Protein AF-A0A0G4I5G7-F1 (afdb_monomer_lite)

Structure (mmCIF, N/CA/C/O backbone):
data_AF-A0A0G4I5G7-F1
#
_entry.id   AF-A0A0G4I5G7-F1
#
loop_
_atom_site.group_PDB
_atom_site.id
_atom_site.type_symbol
_atom_site.label_atom_id
_atom_site.label_alt_id
_atom_site.label_comp_id
_atom_site.label_asym_id
_atom_site.label_entity_id
_atom_site.label_seq_id
_atom_site.pdbx_PDB_ins_code
_atom_site.Cartn_x
_atom_site.Cartn_y
_atom_site.Cartn_z
_atom_site.occupancy
_atom_site.B_iso_or_equiv
_atom_site.auth_seq_id
_atom_site.auth_comp_id
_atom_site.auth_asym_id
_atom_site.auth_atom_id
_atom_site.pdbx_PDB_model_num
ATOM 1 N N . MET A 1 1 ? -43.346 26.265 12.481 1.00 44.97 1 MET A N 1
ATOM 2 C CA . MET A 1 1 ? -42.316 25.663 13.355 1.00 44.97 1 MET A CA 1
ATOM 3 C C . MET A 1 1 ? -42.007 24.271 12.824 1.00 44.97 1 MET A C 1
ATOM 5 O O . MET A 1 1 ? -42.745 23.341 13.109 1.00 44.97 1 MET A O 1
ATOM 9 N N . GLY A 1 2 ? -41.003 24.149 11.953 1.00 40.47 2 GLY A N 1
ATOM 10 C CA . GLY A 1 2 ? -40.570 22.853 11.425 1.00 40.47 2 GLY A CA 1
ATOM 11 C C . GLY A 1 2 ? -39.600 22.216 12.409 1.00 40.47 2 GLY A C 1
ATOM 12 O O . GLY A 1 2 ? -38.461 22.665 12.514 1.00 40.47 2 GLY A O 1
ATOM 13 N N . GLY A 1 3 ? -40.067 21.227 13.171 1.00 44.22 3 GLY A N 1
ATOM 14 C CA . GLY A 1 3 ? -39.209 20.454 14.061 1.00 44.22 3 GLY A CA 1
ATOM 15 C C . GLY A 1 3 ? -38.110 19.775 13.251 1.00 44.22 3 GLY A C 1
ATOM 16 O O . GLY A 1 3 ? -38.399 18.970 12.366 1.00 44.22 3 GLY A O 1
ATOM 17 N N . ARG A 1 4 ? -36.844 20.110 13.530 1.00 43.94 4 ARG A N 1
ATOM 18 C CA . ARG A 1 4 ? -35.708 19.319 13.053 1.00 43.94 4 ARG A CA 1
ATOM 19 C C . ARG A 1 4 ? -35.825 17.946 13.698 1.00 43.94 4 ARG A C 1
ATOM 21 O O . ARG A 1 4 ? -35.559 17.798 14.886 1.00 43.94 4 ARG A O 1
ATOM 28 N N . VAL A 1 5 ? -36.232 16.959 12.912 1.00 46.56 5 VAL A N 1
ATOM 29 C CA . VAL A 1 5 ? -36.059 15.553 13.264 1.00 46.56 5 VAL A CA 1
ATOM 30 C C . VAL A 1 5 ? -34.553 15.333 13.357 1.00 46.56 5 VAL A C 1
ATOM 32 O O . VAL A 1 5 ? -33.856 15.323 12.342 1.00 46.56 5 VAL A O 1
ATOM 35 N N . SER A 1 6 ? -34.027 15.255 14.579 1.00 44.41 6 SER A N 1
ATOM 36 C CA . SER A 1 6 ? -32.655 14.826 14.819 1.00 44.41 6 SER A CA 1
ATOM 37 C C . SER A 1 6 ? -32.535 13.413 14.264 1.00 44.41 6 SER A C 1
ATOM 39 O O . SER A 1 6 ? -33.139 12.488 14.813 1.00 44.41 6 SER A O 1
ATOM 41 N N . ARG A 1 7 ? -31.803 13.243 13.154 1.00 47.19 7 ARG A N 1
ATOM 42 C CA . ARG A 1 7 ? -31.383 11.906 12.730 1.00 47.19 7 ARG A CA 1
ATOM 43 C C . ARG A 1 7 ? -30.711 11.238 13.938 1.00 47.19 7 ARG A C 1
ATOM 45 O O . ARG A 1 7 ? -29.957 11.928 14.633 1.00 47.19 7 ARG A O 1
ATOM 52 N N . PRO A 1 8 ? -30.985 9.950 14.213 1.00 50.31 8 PRO A N 1
ATOM 53 C CA . PRO A 1 8 ? -30.164 9.202 15.155 1.00 50.31 8 PRO A CA 1
ATOM 54 C C . PRO A 1 8 ? -28.711 9.434 14.751 1.00 50.31 8 PRO A C 1
ATOM 56 O O . PRO A 1 8 ? -28.419 9.384 13.556 1.00 50.31 8 PRO A O 1
ATOM 59 N N . SER A 1 9 ? -27.838 9.771 15.704 1.00 59.12 9 SER A N 1
ATOM 60 C CA . SER A 1 9 ? -26.414 9.942 15.418 1.00 59.12 9 SER A CA 1
ATOM 61 C C . SER A 1 9 ? -25.942 8.676 14.710 1.00 59.12 9 SER A C 1
ATOM 63 O O . SER A 1 9 ? -25.899 7.618 15.343 1.00 59.12 9 SER A O 1
ATOM 65 N N . GLU A 1 10 ? -25.687 8.756 13.403 1.00 66.88 10 GLU A N 1
ATOM 66 C CA . GLU A 1 10 ? -25.142 7.633 12.650 1.00 66.88 10 GLU A CA 1
ATOM 67 C C . GLU A 1 10 ? -23.879 7.198 13.397 1.00 66.88 10 GLU A C 1
ATOM 69 O O . GLU A 1 10 ? -23.023 8.021 13.733 1.00 66.88 10 GLU A O 1
ATOM 74 N N . ALA A 1 11 ? -23.846 5.932 13.817 1.00 79.44 11 ALA A N 1
ATOM 75 C CA . ALA A 1 11 ? -22.751 5.431 14.625 1.00 79.44 11 ALA A CA 1
ATOM 76 C C . ALA A 1 11 ? -21.462 5.552 13.806 1.00 79.44 11 ALA A C 1
ATOM 78 O O . ALA A 1 11 ? -21.385 4.996 12.713 1.00 79.44 11 ALA A O 1
ATOM 79 N N . MET A 1 12 ? -20.471 6.285 14.327 1.00 86.19 12 MET A N 1
ATOM 80 C CA . MET A 1 12 ? -19.182 6.429 13.649 1.00 86.19 12 MET A CA 1
ATOM 81 C C . MET A 1 12 ? -18.569 5.057 13.370 1.00 86.19 12 MET A C 1
ATOM 83 O O . MET A 1 12 ? -18.573 4.177 14.235 1.00 86.19 12 MET A O 1
ATOM 87 N N . CYS A 1 13 ? -17.977 4.922 12.192 1.00 92.38 13 CYS A N 1
ATOM 88 C CA . CYS A 1 13 ? -17.368 3.710 11.681 1.00 92.38 13 CYS A CA 1
ATOM 89 C C . CYS A 1 13 ? -15.855 3.923 11.482 1.00 92.38 13 CYS A C 1
ATOM 91 O O . CYS A 1 13 ? -15.401 4.100 10.349 1.00 92.38 13 CYS A O 1
ATOM 93 N N . PRO A 1 14 ? -15.054 3.942 12.565 1.00 95.69 14 PRO A N 1
ATOM 94 C CA . PRO A 1 14 ? -13.622 4.189 12.461 1.00 95.69 14 PRO A CA 1
ATOM 95 C C . PRO A 1 14 ? -12.897 3.088 11.678 1.00 95.69 14 PRO A C 1
ATOM 97 O O . PRO A 1 14 ? -13.241 1.907 11.781 1.00 95.69 14 PRO A O 1
ATOM 100 N N . VAL A 1 15 ? -11.854 3.479 10.947 1.00 97.38 15 VAL A N 1
ATOM 101 C CA . VAL A 1 15 ? -11.003 2.579 10.153 1.00 97.38 15 VAL A CA 1
ATOM 102 C C . VAL A 1 15 ? -9.544 2.714 10.569 1.00 97.38 15 VAL A C 1
ATOM 104 O O . VAL A 1 15 ? -9.067 3.822 10.821 1.00 97.38 15 VAL A O 1
ATOM 107 N N . ALA A 1 16 ? -8.825 1.590 10.610 1.00 98.31 16 ALA A N 1
ATOM 108 C CA . ALA A 1 16 ? -7.375 1.593 10.771 1.00 98.31 16 ALA A CA 1
ATOM 109 C C . ALA A 1 16 ? -6.643 1.342 9.445 1.00 98.31 16 ALA A C 1
ATOM 111 O O . ALA A 1 16 ? -7.033 0.468 8.670 1.00 98.31 16 ALA A O 1
ATOM 112 N N . LEU A 1 17 ? -5.556 2.079 9.220 1.00 98.25 17 LEU A N 1
ATOM 113 C CA . LEU A 1 17 ? -4.535 1.770 8.221 1.00 98.25 17 LEU A CA 1
ATOM 114 C C . LEU A 1 17 ? -3.342 1.173 8.969 1.00 98.25 17 LEU A C 1
ATOM 116 O O . LEU A 1 17 ? -2.704 1.863 9.764 1.00 98.25 17 LEU A O 1
ATOM 120 N N . LEU A 1 18 ? -3.084 -0.113 8.769 1.00 98.25 18 LEU A N 1
ATOM 121 C CA . LEU A 1 18 ? -2.065 -0.849 9.505 1.00 98.25 18 LEU A CA 1
ATOM 122 C C . LEU A 1 18 ? -0.883 -1.104 8.591 1.00 98.25 18 LEU A C 1
ATOM 124 O O . LEU A 1 18 ? -0.990 -1.907 7.662 1.00 98.25 18 LEU A O 1
ATOM 128 N N . ASP A 1 19 ? 0.246 -0.457 8.862 1.00 97.75 19 ASP A N 1
ATOM 129 C CA . ASP A 1 19 ? 1.497 -1.008 8.372 1.00 97.75 19 ASP A CA 1
ATOM 130 C C . ASP A 1 19 ? 1.682 -2.442 8.881 1.00 97.75 19 ASP A C 1
ATOM 132 O O . ASP A 1 19 ? 1.147 -2.826 9.929 1.00 97.75 19 ASP A O 1
ATOM 136 N N . VAL A 1 20 ? 2.382 -3.254 8.093 1.00 96.25 20 VAL A N 1
ATOM 137 C CA . VAL A 1 20 ? 2.553 -4.660 8.433 1.00 96.25 20 VAL A CA 1
ATOM 138 C C . VAL A 1 20 ? 3.895 -4.920 9.087 1.00 96.25 20 VAL A C 1
ATOM 140 O O . VAL A 1 20 ? 3.931 -5.388 10.225 1.00 96.25 20 VAL A O 1
ATOM 143 N N . ASP A 1 21 ? 4.978 -4.626 8.387 1.00 92.56 21 ASP A N 1
ATOM 144 C CA . ASP A 1 21 ? 6.315 -5.050 8.776 1.00 92.56 21 ASP A CA 1
ATOM 145 C C . ASP A 1 21 ? 6.802 -4.216 9.963 1.00 92.56 21 ASP A C 1
ATOM 147 O O . ASP A 1 21 ? 6.868 -3.003 9.879 1.00 92.56 21 ASP A O 1
ATOM 151 N N . LYS A 1 22 ? 7.127 -4.859 11.093 1.00 93.06 22 LYS A N 1
ATOM 152 C CA . LYS A 1 22 ? 7.496 -4.209 12.374 1.00 93.06 22 LYS A CA 1
ATOM 153 C C . LYS A 1 22 ? 6.400 -3.363 13.035 1.00 93.06 22 LYS A C 1
ATOM 155 O O . LYS A 1 22 ? 6.639 -2.815 14.107 1.00 93.06 22 LYS A O 1
ATOM 160 N N . THR A 1 23 ? 5.194 -3.341 12.478 1.00 94.88 23 THR A N 1
ATOM 161 C CA . THR A 1 23 ? 4.023 -2.690 13.081 1.00 94.88 23 THR A CA 1
ATOM 162 C C . THR A 1 23 ? 3.007 -3.727 13.551 1.00 94.88 23 THR A C 1
ATOM 164 O O . THR A 1 23 ? 2.737 -3.866 14.750 1.00 94.88 23 THR A O 1
ATOM 167 N N . LEU A 1 24 ? 2.438 -4.473 12.601 1.00 95.38 24 LEU A N 1
ATOM 168 C CA . LEU A 1 24 ? 1.488 -5.549 12.866 1.00 95.38 24 LEU A CA 1
ATOM 169 C C . LEU A 1 24 ? 2.200 -6.890 13.080 1.00 95.38 24 LEU A C 1
ATOM 171 O O . LEU A 1 24 ? 1.724 -7.699 13.870 1.00 95.38 24 LEU A O 1
ATOM 175 N N . LEU A 1 25 ? 3.330 -7.119 12.406 1.00 93.62 25 LEU A N 1
ATOM 176 C CA . LEU A 1 25 ? 4.155 -8.321 12.512 1.00 93.62 25 LEU A CA 1
ATOM 177 C C . LEU A 1 25 ? 5.582 -7.963 12.948 1.00 93.62 25 LEU A C 1
ATOM 179 O O . LEU A 1 25 ? 6.356 -7.362 12.206 1.00 93.62 25 LEU A O 1
ATOM 183 N N . PHE A 1 26 ? 5.957 -8.382 14.153 1.00 89.69 26 PHE A N 1
ATOM 184 C CA . PHE A 1 26 ? 7.321 -8.312 14.669 1.00 89.69 26 PHE A CA 1
ATOM 185 C C . PHE A 1 26 ? 8.102 -9.573 14.269 1.00 89.69 26 PHE A C 1
ATOM 187 O O . PHE A 1 26 ? 8.245 -10.510 15.052 1.00 89.69 26 PHE A O 1
ATOM 194 N N . GLY A 1 27 ? 8.599 -9.615 13.032 1.00 83.38 27 GLY A N 1
ATOM 195 C CA . GLY A 1 27 ? 9.370 -10.744 12.500 1.00 83.38 27 GLY A CA 1
ATOM 196 C C . GLY A 1 27 ? 8.863 -11.203 11.137 1.00 83.38 27 GLY A C 1
ATOM 197 O O . GLY A 1 27 ? 8.156 -10.464 10.466 1.00 83.38 27 GLY A O 1
ATOM 198 N N . MET A 1 28 ? 9.247 -12.417 10.732 1.00 77.06 28 MET A N 1
ATOM 199 C CA . MET A 1 28 ? 8.893 -12.987 9.419 1.00 77.06 28 MET A CA 1
ATOM 200 C C . MET A 1 28 ? 7.696 -13.946 9.459 1.00 77.06 28 MET A C 1
ATOM 202 O O . MET A 1 28 ? 7.371 -14.560 8.449 1.00 77.06 28 MET A O 1
ATOM 206 N N . ASP A 1 29 ? 7.096 -14.175 10.629 1.00 85.88 29 ASP A N 1
ATOM 207 C CA . ASP A 1 29 ? 5.979 -15.107 10.754 1.00 85.88 29 ASP A CA 1
ATOM 208 C C . ASP A 1 29 ? 4.905 -14.610 11.723 1.00 85.88 29 ASP A C 1
ATOM 210 O O . ASP A 1 29 ? 5.094 -13.668 12.498 1.00 85.88 29 ASP A O 1
ATOM 214 N N . LEU A 1 30 ? 3.756 -15.284 11.678 1.00 89.81 30 LEU A N 1
ATOM 215 C CA . LEU A 1 30 ? 2.564 -14.927 12.441 1.00 89.81 30 LEU A CA 1
ATOM 216 C C . LEU A 1 30 ? 2.723 -15.067 13.962 1.00 89.81 30 LEU A C 1
ATOM 218 O O . LEU A 1 30 ? 1.887 -14.557 14.701 1.00 89.81 30 LEU A O 1
ATOM 222 N N . ARG A 1 31 ? 3.786 -15.710 14.468 1.00 89.25 31 ARG A N 1
ATOM 223 C CA . ARG A 1 31 ? 4.075 -15.732 15.914 1.00 89.25 31 ARG A CA 1
ATOM 224 C C . ARG A 1 31 ? 4.512 -14.357 16.412 1.00 89.25 31 ARG A C 1
ATOM 226 O O . ARG A 1 31 ? 4.386 -14.081 17.600 1.00 89.25 31 ARG A O 1
ATOM 233 N N . GLY A 1 32 ? 4.997 -13.503 15.510 1.00 90.50 32 GLY A N 1
ATOM 234 C CA . GLY A 1 32 ? 5.320 -12.105 15.772 1.00 90.50 32 GLY A CA 1
ATOM 235 C C . GLY A 1 32 ? 4.118 -11.156 15.73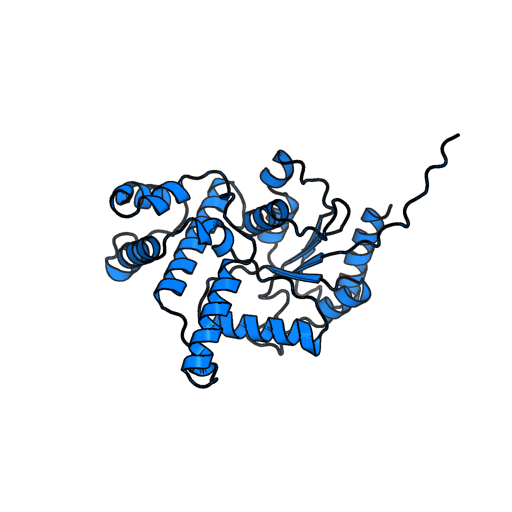2 1.00 90.50 32 GLY A C 1
ATOM 236 O O . GLY A 1 32 ? 4.320 -9.946 15.771 1.00 90.50 32 GLY A O 1
ATOM 237 N N . LEU A 1 33 ? 2.880 -11.650 15.618 1.00 95.12 33 LEU A N 1
ATOM 238 C CA . LEU A 1 33 ? 1.697 -10.794 15.517 1.00 95.12 33 LEU A CA 1
ATOM 239 C C . LEU A 1 33 ? 1.527 -9.891 16.747 1.00 95.12 33 LEU A C 1
ATOM 241 O O . LEU A 1 33 ? 1.548 -10.341 17.892 1.00 95.12 33 LEU A O 1
ATOM 245 N N . ASN A 1 34 ? 1.307 -8.601 16.501 1.00 95.19 34 ASN A N 1
ATOM 246 C CA . ASN A 1 34 ? 1.090 -7.583 17.521 1.00 95.19 34 ASN A CA 1
ATOM 247 C C . ASN A 1 34 ? -0.334 -7.673 18.097 1.00 95.19 34 ASN A C 1
ATOM 249 O O . ASN A 1 34 ? -1.211 -6.857 17.803 1.00 95.19 34 ASN A O 1
ATOM 253 N N . VAL A 1 35 ? -0.575 -8.696 18.918 1.00 95.56 35 VAL A N 1
ATOM 254 C CA . VAL A 1 35 ? -1.881 -8.963 19.544 1.00 95.56 35 VAL A CA 1
ATOM 255 C C . VAL A 1 35 ? -2.357 -7.781 20.393 1.00 95.56 35 VAL A C 1
ATOM 257 O O . VAL A 1 35 ? -3.544 -7.468 20.401 1.00 95.56 35 VAL A O 1
ATOM 260 N N . GLU A 1 36 ? -1.436 -7.067 21.036 1.00 95.50 36 GLU A N 1
ATOM 261 C CA . GLU A 1 36 ? -1.721 -5.908 21.889 1.00 95.50 36 GLU A CA 1
ATOM 262 C C . GLU A 1 36 ? -2.355 -4.748 21.100 1.00 95.50 36 GLU A C 1
ATOM 264 O O . GLU A 1 36 ? -3.333 -4.137 21.545 1.00 95.50 36 GLU A O 1
ATOM 269 N N . LEU A 1 37 ? -1.853 -4.471 19.890 1.00 96.50 37 LEU A N 1
ATOM 270 C CA . LEU A 1 37 ? -2.475 -3.518 18.967 1.00 96.50 37 LEU A CA 1
ATOM 271 C C . LEU A 1 37 ? -3.873 -3.989 18.546 1.00 96.50 37 LEU A C 1
ATOM 273 O O . LEU A 1 37 ? -4.834 -3.219 18.610 1.00 96.50 37 LEU A O 1
ATOM 277 N N . LEU A 1 38 ? -4.007 -5.260 18.160 1.00 97.56 38 LEU A N 1
ATOM 278 C CA . LEU A 1 38 ? -5.286 -5.830 17.732 1.00 97.56 38 LEU A CA 1
ATOM 279 C C . LEU A 1 38 ? -6.349 -5.767 18.843 1.00 97.56 38 LEU A C 1
ATOM 281 O O . LEU A 1 38 ? -7.499 -5.399 18.593 1.00 97.56 38 LEU A O 1
ATOM 285 N N . GLU A 1 39 ? -5.982 -6.063 20.087 1.00 97.31 39 GLU A N 1
ATOM 286 C CA . GLU A 1 39 ? -6.878 -5.925 21.235 1.00 97.31 39 GLU A CA 1
ATOM 287 C C . GLU A 1 39 ? -7.293 -4.472 21.477 1.00 97.31 39 GLU A C 1
ATOM 289 O O . GLU A 1 39 ? -8.470 -4.199 21.733 1.00 97.31 39 GLU A O 1
ATOM 294 N N . ALA A 1 40 ? -6.364 -3.520 21.364 1.00 97.25 40 ALA A N 1
ATOM 295 C CA . ALA A 1 40 ? -6.677 -2.103 21.512 1.00 97.25 40 ALA A CA 1
ATOM 296 C C . ALA A 1 40 ? -7.673 -1.612 20.443 1.00 97.25 40 ALA A C 1
ATOM 298 O O . ALA A 1 40 ? -8.620 -0.887 20.772 1.00 97.25 40 ALA A O 1
ATOM 299 N N . LEU A 1 41 ? -7.518 -2.048 19.188 1.00 98.00 41 LEU A N 1
ATOM 300 C CA . LEU A 1 41 ? -8.454 -1.748 18.097 1.00 98.00 41 LEU A CA 1
ATOM 301 C C . LEU A 1 41 ? -9.856 -2.309 18.391 1.00 98.00 41 LEU A C 1
ATOM 303 O O . LEU A 1 41 ? -10.841 -1.566 18.367 1.00 98.00 41 LEU A O 1
ATOM 307 N N . LYS A 1 42 ? -9.958 -3.580 18.802 1.00 97.81 42 LYS A N 1
ATOM 308 C CA . LYS A 1 42 ? -11.240 -4.198 19.190 1.00 97.81 42 LYS A CA 1
ATOM 309 C C . LYS A 1 42 ? -11.915 -3.472 20.349 1.00 97.81 42 LYS A C 1
ATOM 311 O O . LYS A 1 42 ? -13.096 -3.137 20.271 1.00 97.81 42 LYS A O 1
ATOM 316 N N . ARG A 1 43 ? -11.162 -3.167 21.414 1.00 97.25 43 ARG A N 1
ATOM 317 C CA . ARG A 1 43 ? -11.657 -2.453 22.610 1.00 97.25 43 ARG A CA 1
ATOM 318 C C . ARG A 1 43 ? -12.113 -1.022 22.308 1.00 97.25 43 ARG A C 1
ATOM 320 O O . ARG A 1 43 ? -12.774 -0.406 23.146 1.00 97.25 43 ARG A O 1
ATOM 327 N N . THR A 1 44 ? -11.759 -0.481 21.143 1.00 96.81 44 THR A N 1
ATOM 328 C CA . THR A 1 44 ? -12.190 0.841 20.663 1.00 96.81 44 THR A CA 1
ATOM 329 C C . THR A 1 44 ? -13.226 0.781 19.544 1.00 96.81 44 THR A C 1
ATOM 331 O O . THR A 1 44 ? -13.689 1.831 19.102 1.00 96.81 44 THR A O 1
ATOM 334 N N . GLY A 1 45 ? -13.650 -0.420 19.138 1.00 96.50 45 GLY A N 1
ATOM 335 C CA . GLY A 1 45 ? -14.634 -0.627 18.077 1.00 96.50 45 GLY A CA 1
ATOM 336 C C . GLY A 1 45 ? -14.082 -0.425 16.664 1.00 96.50 45 GLY A C 1
ATOM 337 O O . GLY A 1 45 ? -14.864 -0.341 15.721 1.00 96.50 45 GLY A O 1
ATOM 338 N N . ILE A 1 46 ? -12.758 -0.347 16.497 1.00 97.94 46 ILE A N 1
ATOM 339 C CA . ILE A 1 46 ? -12.119 -0.272 15.181 1.00 97.94 46 ILE A CA 1
ATOM 340 C C . ILE A 1 46 ? -11.964 -1.698 14.655 1.00 97.94 46 ILE A C 1
ATOM 342 O O . ILE A 1 46 ? -10.980 -2.370 14.943 1.00 97.94 46 ILE A O 1
ATOM 346 N N . LEU A 1 47 ? -12.971 -2.179 13.925 1.00 98.12 47 LEU A N 1
ATOM 347 C CA . LEU A 1 47 ? -12.988 -3.537 13.360 1.00 98.12 47 LEU A CA 1
ATOM 348 C C . LEU A 1 47 ? -12.677 -3.570 11.863 1.00 98.12 47 LEU A C 1
ATOM 350 O O . LEU A 1 47 ? -12.401 -4.636 11.325 1.00 98.12 47 LEU A O 1
ATOM 354 N N . LYS A 1 48 ? -12.720 -2.417 11.193 1.00 98.50 48 LYS A N 1
ATOM 355 C CA . LYS A 1 48 ? -12.433 -2.285 9.767 1.00 98.50 48 LYS A CA 1
ATOM 356 C C . LYS A 1 48 ? -10.995 -1.844 9.565 1.00 98.50 48 LYS A C 1
ATOM 358 O O . LYS A 1 48 ? -10.600 -0.786 10.061 1.00 98.50 48 LYS A O 1
ATOM 363 N N . VAL A 1 49 ? -10.222 -2.644 8.840 1.00 98.50 49 VAL A N 1
ATOM 364 C CA . VAL A 1 49 ? -8.785 -2.408 8.672 1.00 98.50 49 VAL A CA 1
ATOM 365 C C . VAL A 1 49 ? -8.367 -2.533 7.213 1.00 98.50 49 VAL A C 1
ATOM 367 O O . VAL A 1 49 ? -8.865 -3.384 6.479 1.00 98.50 49 VAL A O 1
ATOM 370 N N . TYR A 1 50 ? -7.426 -1.695 6.803 1.00 98.62 50 TYR A N 1
ATOM 371 C CA . TYR A 1 50 ? -6.637 -1.883 5.592 1.00 98.62 50 TYR A CA 1
ATOM 372 C C . TYR A 1 50 ? -5.209 -2.215 5.995 1.00 98.62 50 TYR A C 1
ATOM 374 O O . TYR A 1 50 ? -4.666 -1.585 6.903 1.00 98.62 50 TYR A O 1
ATOM 382 N N . LEU A 1 51 ? -4.590 -3.168 5.303 1.00 98.62 51 LEU A N 1
ATOM 383 C CA . LEU A 1 51 ? -3.144 -3.346 5.389 1.00 98.62 51 LEU A CA 1
ATOM 384 C C . LEU A 1 51 ? -2.479 -2.322 4.470 1.00 98.62 51 LEU A C 1
ATOM 386 O O . LEU A 1 51 ? -2.939 -2.105 3.353 1.00 98.62 51 LEU A O 1
ATOM 390 N N . PHE A 1 52 ? -1.434 -1.666 4.953 1.00 96.62 52 PHE A N 1
ATOM 391 C CA . PHE A 1 52 ? -0.847 -0.473 4.355 1.00 96.62 52 PHE A CA 1
ATOM 392 C C . PHE A 1 52 ? 0.671 -0.635 4.280 1.00 96.62 52 PHE A C 1
ATOM 394 O O . PHE A 1 52 ? 1.413 -0.096 5.096 1.00 96.62 52 PHE A O 1
ATOM 401 N N . THR A 1 53 ? 1.129 -1.442 3.326 1.00 96.19 53 THR A N 1
ATOM 402 C CA . THR A 1 53 ? 2.480 -2.027 3.309 1.00 96.19 53 THR A CA 1
ATOM 403 C C . THR A 1 53 ? 3.312 -1.509 2.143 1.00 96.19 53 THR A C 1
ATOM 405 O O . THR A 1 53 ? 2.802 -1.334 1.039 1.00 96.19 53 THR A O 1
ATOM 408 N N . ASP A 1 54 ? 4.604 -1.287 2.382 1.00 96.00 54 ASP A N 1
ATOM 409 C CA . ASP A 1 54 ? 5.577 -0.938 1.347 1.00 96.00 54 ASP A CA 1
ATOM 410 C C . ASP A 1 54 ? 6.219 -2.201 0.748 1.00 96.00 54 ASP A C 1
ATOM 412 O O . ASP A 1 54 ? 7.326 -2.593 1.107 1.00 96.00 54 ASP A O 1
ATOM 416 N N . MET A 1 55 ? 5.492 -2.879 -0.146 1.00 95.00 55 MET A N 1
ATOM 417 C CA . MET A 1 55 ? 5.939 -4.134 -0.760 1.00 95.00 55 MET A CA 1
ATOM 418 C C . MET A 1 55 ? 5.821 -4.134 -2.287 1.00 95.00 55 MET A C 1
ATOM 420 O O . MET A 1 55 ? 4.987 -3.439 -2.871 1.00 95.00 55 MET A O 1
ATOM 424 N N . THR A 1 56 ? 6.630 -4.979 -2.924 1.00 96.56 56 THR A N 1
ATOM 425 C CA . THR A 1 56 ? 6.402 -5.478 -4.289 1.00 96.56 56 THR A CA 1
ATOM 426 C C . THR A 1 56 ? 5.588 -6.775 -4.243 1.00 96.56 56 THR A C 1
ATOM 428 O O . THR A 1 56 ? 5.396 -7.378 -3.186 1.00 96.56 56 THR A O 1
ATOM 431 N N . ILE A 1 57 ? 5.092 -7.229 -5.392 1.00 97.00 57 ILE A N 1
ATOM 432 C CA . ILE A 1 57 ? 4.217 -8.399 -5.499 1.00 97.00 57 ILE A CA 1
ATOM 433 C C . ILE A 1 57 ? 5.052 -9.634 -5.866 1.00 97.00 57 ILE A C 1
ATOM 435 O O . ILE A 1 57 ? 5.050 -10.115 -6.998 1.00 97.00 57 ILE A O 1
ATOM 439 N N . ALA A 1 58 ? 5.804 -10.147 -4.894 1.00 95.69 58 ALA A N 1
ATOM 440 C CA . ALA A 1 58 ? 6.497 -11.429 -5.013 1.00 95.69 58 ALA A CA 1
ATOM 441 C C . ALA A 1 58 ? 5.621 -12.579 -4.485 1.00 95.69 58 ALA A C 1
ATOM 443 O O . ALA A 1 58 ? 4.875 -12.394 -3.522 1.00 95.69 58 ALA A O 1
ATOM 444 N N . SER A 1 59 ? 5.748 -13.787 -5.051 1.00 94.81 59 SER A N 1
ATOM 445 C CA . SER A 1 59 ? 4.941 -14.956 -4.642 1.00 94.81 59 SER A CA 1
ATOM 446 C C . SER A 1 59 ? 4.980 -15.244 -3.133 1.00 94.81 59 SER A C 1
ATOM 448 O O . SER A 1 59 ? 3.903 -15.401 -2.554 1.00 94.81 59 SER A O 1
ATOM 450 N N . PRO A 1 60 ? 6.155 -15.259 -2.458 1.00 93.25 60 PRO A N 1
ATOM 451 C CA . PRO A 1 60 ? 6.201 -15.488 -1.013 1.00 93.25 60 PRO A CA 1
ATOM 452 C C . PRO A 1 60 ? 5.439 -14.416 -0.231 1.00 93.25 60 PRO A C 1
ATOM 454 O O . PRO A 1 60 ? 4.673 -14.743 0.669 1.00 93.25 60 PRO A O 1
ATOM 457 N N . ALA A 1 61 ? 5.579 -13.151 -0.633 1.00 93.38 61 ALA A N 1
ATOM 458 C CA . ALA A 1 61 ? 4.930 -12.031 0.035 1.00 93.38 61 ALA A CA 1
ATOM 459 C C . ALA A 1 61 ? 3.405 -12.045 -0.166 1.00 93.38 61 ALA A C 1
ATOM 461 O O . ALA A 1 61 ? 2.657 -11.738 0.759 1.00 93.38 61 ALA A O 1
ATOM 462 N N . VAL A 1 62 ? 2.918 -12.451 -1.346 1.00 95.88 62 VAL A N 1
ATOM 463 C CA . VAL A 1 62 ? 1.478 -12.650 -1.582 1.00 95.88 62 VAL A CA 1
ATOM 464 C C . VAL A 1 62 ? 0.937 -13.793 -0.731 1.00 95.88 62 VAL A C 1
ATOM 466 O O . VAL A 1 62 ? -0.094 -13.623 -0.084 1.00 95.88 62 VAL A O 1
ATOM 469 N N . CYS A 1 63 ? 1.639 -14.927 -0.676 1.00 94.69 63 CYS A N 1
ATOM 470 C CA . CYS A 1 63 ? 1.242 -16.061 0.155 1.00 94.69 63 CYS A CA 1
ATOM 471 C C . CYS A 1 63 ? 1.175 -15.682 1.643 1.00 94.69 63 CYS A C 1
ATOM 473 O O . CYS A 1 63 ? 0.163 -15.930 2.298 1.00 94.69 63 CYS A O 1
ATOM 475 N N . GLU A 1 64 ? 2.220 -15.039 2.165 1.00 93.69 64 GLU A N 1
ATOM 476 C CA . GLU A 1 64 ? 2.283 -14.573 3.553 1.00 93.69 64 GLU A CA 1
ATOM 477 C C . GLU A 1 64 ? 1.151 -13.591 3.866 1.00 93.69 64 GLU A C 1
ATOM 479 O O . GLU A 1 64 ? 0.447 -13.726 4.868 1.00 93.69 64 GLU A O 1
ATOM 484 N N . ARG A 1 65 ? 0.922 -12.619 2.978 1.00 96.12 65 ARG A N 1
ATOM 485 C CA . ARG A 1 65 ? -0.116 -11.611 3.172 1.00 96.12 65 ARG A CA 1
ATOM 486 C C . ARG A 1 65 ? -1.516 -12.229 3.103 1.00 96.12 65 ARG A C 1
ATOM 488 O O . ARG A 1 65 ? -2.361 -11.841 3.901 1.00 96.12 65 ARG A O 1
ATOM 495 N N . LEU A 1 66 ? -1.768 -13.210 2.232 1.00 96.38 66 LEU A N 1
ATOM 496 C CA . LEU A 1 66 ? -3.033 -13.959 2.207 1.00 96.38 66 LEU A CA 1
ATOM 497 C C . LEU A 1 66 ? -3.278 -14.729 3.511 1.00 96.38 66 LEU A C 1
ATOM 499 O O . LEU A 1 66 ? -4.401 -14.720 4.017 1.00 96.38 66 LEU A O 1
ATOM 503 N N . GLU A 1 67 ? -2.243 -15.347 4.076 1.00 95.81 67 GLU A N 1
ATOM 504 C CA . GLU A 1 67 ? -2.352 -16.050 5.356 1.00 95.81 67 GLU A CA 1
ATOM 505 C C . GLU A 1 67 ? -2.595 -15.075 6.520 1.00 95.81 67 GLU A C 1
ATOM 507 O O . GLU A 1 67 ? -3.469 -15.308 7.355 1.00 95.81 67 GLU A O 1
ATOM 512 N N . LEU A 1 68 ? -1.927 -13.918 6.528 1.00 97.12 68 LEU A N 1
ATOM 513 C CA . LEU A 1 68 ? -2.213 -12.852 7.490 1.00 97.12 68 LEU A CA 1
ATOM 514 C C . LEU A 1 68 ? -3.664 -12.356 7.381 1.00 97.12 68 LEU A C 1
ATOM 516 O O . LEU A 1 68 ? -4.333 -12.182 8.399 1.00 97.12 68 LEU A O 1
ATOM 520 N N . LEU A 1 69 ? -4.178 -12.148 6.162 1.00 97.88 69 LEU A N 1
ATOM 521 C CA . LEU A 1 69 ? -5.577 -11.763 5.946 1.00 97.88 69 LEU A CA 1
ATOM 522 C C . LEU A 1 69 ? -6.545 -12.799 6.529 1.00 97.88 69 LEU A C 1
ATOM 524 O O . LEU A 1 69 ? -7.558 -12.412 7.116 1.00 97.88 69 LEU A O 1
ATOM 528 N N . ARG A 1 70 ? -6.239 -14.094 6.378 1.00 97.81 70 ARG A N 1
ATOM 529 C CA . ARG A 1 70 ? -7.023 -15.189 6.959 1.00 97.81 70 ARG A CA 1
ATOM 530 C C . ARG A 1 70 ? -7.033 -15.098 8.485 1.00 97.81 70 ARG A C 1
ATOM 532 O O . ARG A 1 70 ? -8.110 -14.997 9.063 1.00 97.81 70 ARG A O 1
ATOM 539 N N . VAL A 1 71 ? -5.862 -15.032 9.121 1.00 98.00 71 VAL A N 1
ATOM 540 C CA . VAL A 1 71 ? -5.723 -14.938 10.588 1.00 98.00 71 VAL A CA 1
ATOM 541 C C . VAL A 1 71 ? -6.448 -13.716 11.154 1.00 98.00 71 VAL A C 1
ATOM 543 O O . VAL A 1 71 ? -7.198 -13.822 12.124 1.00 98.00 71 VAL A O 1
ATOM 546 N N . LEU A 1 72 ? -6.302 -12.542 10.532 1.00 98.44 72 LEU A N 1
ATOM 547 C CA . LEU A 1 72 ? -6.985 -11.328 10.990 1.00 98.44 72 LEU A CA 1
ATOM 548 C C . LEU A 1 72 ? -8.514 -11.460 10.946 1.00 98.44 72 LEU A C 1
ATOM 550 O O . LEU A 1 72 ? -9.194 -10.967 11.849 1.00 98.44 72 LEU A O 1
ATOM 554 N N . ARG A 1 73 ? -9.053 -12.114 9.912 1.00 98.38 73 ARG A N 1
ATOM 555 C CA . ARG A 1 73 ? -10.499 -12.300 9.726 1.00 98.38 73 ARG A CA 1
ATOM 556 C C . ARG A 1 73 ? -11.056 -13.401 10.620 1.00 98.38 73 ARG A C 1
ATOM 558 O O . ARG A 1 73 ? -12.031 -13.169 11.327 1.00 98.38 73 ARG A O 1
ATOM 565 N N . GLU A 1 74 ? -10.448 -14.578 10.588 1.00 98.12 74 GLU A N 1
ATOM 566 C CA . GLU A 1 74 ? -10.975 -15.791 11.220 1.00 98.12 74 GLU A CA 1
ATOM 567 C C . GLU A 1 74 ? -10.652 -15.838 12.714 1.00 98.12 74 GLU A C 1
ATOM 569 O O . GLU A 1 74 ? -11.550 -16.032 13.532 1.00 98.12 74 GLU A O 1
ATOM 574 N N . ASP A 1 75 ? -9.399 -15.572 13.082 1.00 97.62 75 ASP A N 1
ATOM 575 C CA . ASP A 1 75 ? -8.932 -15.733 14.463 1.00 97.62 75 ASP A CA 1
ATOM 576 C C . ASP A 1 75 ? -9.113 -14.436 15.262 1.00 97.62 75 ASP A C 1
ATOM 578 O O . ASP A 1 75 ? -9.349 -14.444 16.475 1.00 97.62 75 ASP A O 1
ATOM 582 N N . HIS A 1 76 ? -9.048 -13.289 14.576 1.00 97.56 76 HIS A N 1
ATOM 583 C CA . HIS A 1 76 ? -9.180 -11.981 15.203 1.00 97.56 76 HIS A CA 1
ATOM 584 C C . HIS A 1 76 ? -10.446 -11.205 14.813 1.00 97.56 76 HIS A C 1
ATOM 586 O O . HIS A 1 76 ? -10.667 -10.152 15.400 1.00 97.56 76 HIS A O 1
ATOM 592 N N . GLY A 1 77 ? -11.334 -11.695 13.949 1.00 98.06 77 GLY A N 1
ATOM 593 C CA . GLY A 1 77 ? -12.644 -11.065 13.723 1.00 98.06 77 GLY A CA 1
ATOM 594 C C . GLY A 1 77 ? -12.597 -9.641 13.151 1.00 98.06 77 GLY A C 1
ATOM 595 O O . GLY A 1 77 ? -13.510 -8.853 13.408 1.00 98.06 77 GLY A O 1
ATOM 596 N N . PHE A 1 78 ? -11.536 -9.283 12.423 1.00 98.56 78 PHE A N 1
ATOM 597 C CA . PHE A 1 78 ? -11.458 -8.015 11.697 1.00 98.56 78 PHE A CA 1
ATOM 598 C C . PHE A 1 78 ? -12.090 -8.119 10.310 1.00 98.56 78 PHE A C 1
ATOM 600 O O . PHE A 1 78 ? -11.934 -9.108 9.597 1.00 98.56 78 PHE A O 1
ATOM 607 N N . ASP A 1 79 ? -12.732 -7.036 9.888 1.00 98.12 79 ASP A N 1
ATOM 608 C CA . ASP A 1 79 ? -13.129 -6.808 8.505 1.00 98.12 79 ASP A CA 1
ATOM 609 C C . ASP A 1 79 ? -11.940 -6.193 7.755 1.00 98.12 79 ASP A C 1
ATOM 611 O O . ASP A 1 79 ? -11.725 -4.976 7.778 1.00 98.12 79 ASP A O 1
ATOM 615 N N . VAL A 1 80 ? -11.102 -7.051 7.163 1.00 98.19 80 VAL A N 1
ATOM 616 C CA . VAL A 1 80 ? -9.949 -6.593 6.376 1.00 98.19 80 VAL A CA 1
ATOM 617 C C . VAL A 1 80 ? -10.394 -6.234 4.964 1.00 98.19 80 VAL A C 1
ATOM 619 O O . VAL A 1 80 ? -10.700 -7.116 4.156 1.00 98.19 80 VAL A O 1
ATOM 622 N N . LEU A 1 81 ? -10.391 -4.937 4.674 1.00 97.88 81 LEU A N 1
ATOM 623 C CA . LEU A 1 81 ? -11.005 -4.333 3.493 1.00 97.88 81 LEU A CA 1
ATOM 624 C C . LEU A 1 81 ? -10.095 -4.300 2.260 1.00 97.88 81 LEU A C 1
ATOM 626 O O . LEU A 1 81 ? -10.581 -4.116 1.147 1.00 97.88 81 LEU A O 1
ATOM 630 N N . GLY A 1 82 ? -8.785 -4.454 2.441 1.00 97.62 82 GLY A N 1
ATOM 631 C CA . GLY A 1 82 ? -7.822 -4.471 1.344 1.00 97.62 82 GLY A CA 1
ATOM 632 C C . GLY A 1 82 ? -6.374 -4.393 1.817 1.00 97.62 82 GLY A C 1
ATOM 633 O O . GLY A 1 82 ? -6.102 -4.124 2.989 1.00 97.62 82 GLY A O 1
ATOM 634 N N . VAL A 1 83 ? -5.453 -4.619 0.881 1.00 98.50 83 VAL A N 1
ATOM 635 C CA . VAL A 1 83 ? -4.005 -4.469 1.070 1.00 98.50 83 VAL A CA 1
ATOM 636 C C . VAL A 1 83 ? -3.522 -3.408 0.097 1.00 98.50 83 VAL A C 1
ATOM 638 O O . VAL A 1 83 ? -3.443 -3.666 -1.097 1.00 98.50 83 VAL A O 1
ATOM 641 N N . LEU A 1 84 ? -3.236 -2.218 0.605 1.00 98.50 84 LEU A N 1
ATOM 642 C CA . LEU A 1 84 ? -2.727 -1.099 -0.172 1.00 98.50 84 LEU A CA 1
ATOM 643 C C . LEU A 1 84 ? -1.208 -1.200 -0.261 1.00 98.50 84 LEU A C 1
ATOM 645 O O . LEU A 1 84 ? -0.534 -1.438 0.747 1.00 98.50 84 LEU A O 1
ATOM 649 N N . THR A 1 85 ? -0.689 -0.966 -1.461 1.00 98.50 85 THR A N 1
ATOM 650 C CA . THR A 1 85 ? 0.740 -1.030 -1.778 1.00 98.50 85 THR A CA 1
ATOM 651 C C . THR A 1 85 ? 1.162 0.180 -2.620 1.00 98.50 85 THR A C 1
ATOM 653 O O . THR A 1 85 ? 0.317 0.794 -3.276 1.00 98.50 85 THR A O 1
ATOM 656 N N . PRO A 1 86 ? 2.462 0.515 -2.686 1.00 97.94 86 PRO A N 1
ATOM 657 C CA . PRO A 1 86 ? 2.965 1.530 -3.611 1.00 97.94 86 PRO A CA 1
ATOM 658 C C . PRO A 1 86 ? 2.632 1.224 -5.073 1.00 97.94 86 PRO A C 1
ATOM 660 O O . PRO A 1 86 ? 2.477 2.140 -5.876 1.00 97.94 86 PRO A O 1
ATOM 663 N N . CYS A 1 87 ? 2.497 -0.061 -5.419 1.00 98.19 87 CYS A N 1
ATOM 664 C CA . CYS A 1 87 ? 2.177 -0.492 -6.775 1.00 98.19 87 CYS A CA 1
ATOM 665 C C . CYS A 1 87 ? 0.833 0.079 -7.249 1.00 98.19 87 CYS A C 1
ATOM 667 O O . CYS A 1 87 ? 0.688 0.367 -8.433 1.00 98.19 87 CYS A O 1
ATOM 669 N N . ASP A 1 88 ? -0.120 0.308 -6.335 1.00 98.44 88 ASP A N 1
ATOM 670 C CA . ASP A 1 88 ? -1.447 0.846 -6.656 1.00 98.44 88 ASP A CA 1
ATOM 671 C C . ASP A 1 88 ? -1.390 2.248 -7.285 1.00 98.44 88 ASP A C 1
ATOM 673 O O . ASP A 1 88 ? -2.337 2.657 -7.946 1.00 98.44 88 ASP A O 1
ATOM 677 N N . ILE A 1 89 ? -0.292 2.991 -7.102 1.00 97.12 89 ILE A N 1
ATOM 678 C CA . ILE A 1 89 ? -0.123 4.353 -7.631 1.00 97.12 89 ILE A CA 1
ATOM 679 C C . ILE A 1 89 ? -0.035 4.387 -9.161 1.00 97.12 89 ILE A C 1
ATOM 681 O O . ILE A 1 89 ? -0.370 5.407 -9.764 1.00 97.12 89 ILE A O 1
ATOM 685 N N . ALA A 1 90 ? 0.410 3.295 -9.784 1.00 96.31 90 ALA A N 1
ATOM 686 C CA . ALA A 1 90 ? 0.621 3.224 -11.228 1.00 96.31 90 ALA A CA 1
ATOM 687 C C . ALA A 1 90 ? 0.154 1.895 -11.850 1.00 96.31 90 ALA A C 1
ATOM 689 O O . ALA A 1 90 ? 0.463 1.610 -13.006 1.00 96.31 90 ALA A O 1
ATOM 690 N N . TRP A 1 91 ? -0.560 1.053 -11.099 1.00 97.44 91 TRP A N 1
ATOM 691 C CA . TRP A 1 91 ? -0.819 -0.334 -11.487 1.00 97.44 91 TRP A CA 1
ATOM 692 C C . TRP A 1 91 ? -1.558 -0.482 -12.823 1.00 97.44 91 TRP A C 1
ATOM 694 O O . TRP A 1 91 ? -1.183 -1.316 -13.650 1.00 97.44 91 TRP A O 1
ATOM 704 N N . HIS A 1 92 ? -2.605 0.312 -13.048 1.00 96.06 92 HIS A N 1
ATOM 705 C CA . HIS A 1 92 ? -3.418 0.243 -14.269 1.00 96.06 92 HIS A CA 1
ATOM 706 C C . HIS A 1 92 ? -2.937 1.199 -15.361 1.00 96.06 92 HIS A C 1
ATOM 708 O O . HIS A 1 92 ? -3.377 1.113 -16.511 1.00 96.06 92 HIS A O 1
ATOM 714 N N . SER A 1 93 ? -2.111 2.181 -15.007 1.00 93.38 93 SER A N 1
ATOM 715 C CA . SER A 1 93 ? -1.425 3.070 -15.948 1.00 93.38 93 SER A CA 1
ATOM 716 C C . SER A 1 93 ? -0.154 2.488 -16.537 1.00 93.38 93 SER A C 1
ATOM 718 O O . SER A 1 93 ? 0.286 2.975 -17.576 1.00 93.38 93 SER A O 1
ATOM 720 N N . LEU A 1 94 ? 0.349 1.414 -15.940 1.00 94.44 94 LEU A N 1
ATOM 721 C CA . LEU A 1 94 ? 1.475 0.648 -16.431 1.00 94.44 94 LEU A CA 1
ATOM 722 C C . LEU A 1 94 ? 1.016 -0.591 -17.209 1.00 94.44 94 LEU A C 1
ATOM 724 O O . LEU A 1 94 ? 0.371 -1.493 -16.665 1.00 94.44 94 LEU A O 1
ATOM 728 N N . ASP A 1 95 ? 1.410 -0.643 -18.476 1.00 95.44 95 ASP A N 1
ATOM 729 C CA . ASP A 1 95 ? 1.303 -1.836 -19.307 1.00 95.44 95 ASP A CA 1
ATOM 730 C C . ASP A 1 95 ? 2.344 -2.893 -18.896 1.00 95.44 95 ASP A C 1
ATOM 732 O O . ASP A 1 95 ? 3.469 -2.559 -18.511 1.00 95.44 95 ASP A O 1
ATOM 736 N N . ILE A 1 96 ? 1.957 -4.172 -18.931 1.00 96.94 96 ILE A N 1
ATOM 737 C CA . ILE A 1 96 ? 2.835 -5.259 -18.484 1.00 96.94 96 ILE A CA 1
ATOM 738 C C . ILE A 1 96 ? 4.008 -5.482 -19.444 1.00 96.94 96 ILE A C 1
ATOM 740 O O . ILE A 1 96 ? 5.121 -5.704 -18.970 1.00 96.94 96 ILE A O 1
ATOM 744 N N . ASP A 1 97 ? 3.800 -5.341 -20.755 1.00 97.81 97 ASP A N 1
ATOM 745 C CA . ASP A 1 97 ? 4.846 -5.547 -21.757 1.00 97.81 97 ASP A CA 1
ATOM 746 C C . ASP A 1 97 ? 5.885 -4.422 -21.671 1.00 97.81 97 ASP A C 1
ATOM 748 O O . ASP A 1 97 ? 7.089 -4.681 -21.710 1.00 97.81 97 ASP A O 1
ATOM 752 N N . GLU A 1 98 ? 5.448 -3.174 -21.459 1.00 97.31 98 GLU A N 1
ATOM 753 C CA . GLU A 1 98 ? 6.369 -2.056 -21.202 1.00 97.31 98 GLU A CA 1
ATOM 754 C C . GLU A 1 98 ? 7.148 -2.231 -19.890 1.00 97.31 98 GLU A C 1
ATOM 756 O O . GLU A 1 98 ? 8.341 -1.919 -19.831 1.00 97.31 98 GLU A O 1
ATOM 761 N N . ALA A 1 99 ? 6.511 -2.751 -18.836 1.00 96.81 99 ALA A N 1
ATOM 762 C CA . ALA A 1 99 ? 7.201 -3.026 -17.580 1.00 96.81 99 ALA A CA 1
ATOM 763 C C . ALA A 1 99 ? 8.272 -4.116 -17.739 1.00 96.81 99 ALA A C 1
ATOM 765 O O . ALA A 1 99 ? 9.383 -3.960 -17.229 1.00 96.81 99 ALA A O 1
ATOM 766 N N . VAL A 1 100 ? 7.963 -5.190 -18.474 1.00 97.50 100 VAL A N 1
ATOM 767 C CA . VAL A 1 100 ? 8.919 -6.255 -18.810 1.00 97.50 100 VAL A CA 1
ATOM 768 C C . VAL A 1 100 ? 10.061 -5.706 -19.660 1.00 97.50 100 VAL A C 1
ATOM 770 O O . VAL A 1 100 ? 11.222 -5.948 -19.334 1.00 97.50 100 VAL A O 1
ATOM 773 N N . ALA A 1 101 ? 9.761 -4.905 -20.685 1.00 97.19 101 ALA A N 1
ATOM 774 C CA . ALA A 1 101 ? 10.774 -4.283 -21.531 1.00 97.19 101 ALA A CA 1
ATOM 775 C C . ALA A 1 101 ? 11.717 -3.375 -20.726 1.00 97.19 101 ALA A C 1
ATOM 777 O O . ALA A 1 101 ? 12.933 -3.440 -20.905 1.00 97.19 101 ALA A O 1
ATOM 778 N N . LEU A 1 102 ? 11.193 -2.568 -19.796 1.00 95.88 102 LEU A N 1
ATOM 779 C CA . LEU A 1 102 ? 12.035 -1.792 -18.882 1.00 95.88 102 LEU A CA 1
ATOM 780 C C . LEU A 1 102 ? 12.869 -2.702 -17.968 1.00 95.88 102 LEU A C 1
ATOM 782 O O . LEU A 1 102 ? 14.055 -2.445 -17.760 1.00 95.88 102 LEU A O 1
ATOM 786 N N . GLY A 1 103 ? 12.269 -3.769 -17.436 1.00 92.88 103 GLY A N 1
ATOM 787 C CA . GLY A 1 103 ? 12.969 -4.771 -16.636 1.00 92.88 103 GLY A CA 1
ATOM 788 C C . GLY A 1 103 ? 14.168 -5.366 -17.378 1.00 92.88 103 GLY A C 1
ATOM 789 O O . GLY A 1 103 ? 15.266 -5.397 -16.829 1.00 92.88 103 GLY A O 1
ATOM 790 N N . GLN A 1 104 ? 13.994 -5.746 -18.644 1.00 95.12 104 GLN A N 1
ATOM 791 C CA . GLN A 1 104 ? 15.069 -6.250 -19.504 1.00 95.12 104 GLN A CA 1
ATOM 792 C C . GLN A 1 104 ? 16.169 -5.202 -19.711 1.00 95.12 104 GLN A C 1
ATOM 794 O O . GLN A 1 104 ? 17.343 -5.494 -19.481 1.00 95.12 104 GLN A O 1
ATOM 799 N N . MET A 1 105 ? 15.804 -3.960 -20.052 1.00 94.75 105 MET A N 1
ATOM 800 C CA . MET A 1 105 ? 16.773 -2.869 -20.231 1.00 94.75 105 MET A CA 1
ATOM 801 C C . MET A 1 105 ? 17.630 -2.639 -18.976 1.00 94.75 105 MET A C 1
ATOM 803 O O . MET A 1 105 ? 18.840 -2.432 -19.076 1.00 94.75 105 MET A O 1
ATOM 807 N N . CYS A 1 106 ? 17.016 -2.662 -17.791 1.00 91.06 106 CYS A N 1
ATOM 808 C CA . CYS A 1 106 ? 17.697 -2.392 -16.526 1.00 91.06 106 CYS A CA 1
ATOM 809 C C . CYS A 1 106 ? 18.503 -3.597 -16.016 1.00 91.06 106 CYS A C 1
ATOM 811 O O . CYS A 1 106 ? 19.657 -3.441 -15.616 1.00 91.06 106 CYS A O 1
ATOM 813 N N . PHE A 1 107 ? 17.908 -4.791 -16.005 1.00 86.69 107 PHE A N 1
ATOM 814 C CA . PHE A 1 107 ? 18.443 -5.947 -15.279 1.00 86.69 107 PHE A CA 1
ATOM 815 C C . PHE A 1 107 ? 19.206 -6.942 -16.157 1.00 86.69 107 PHE A C 1
ATOM 817 O O . PHE A 1 107 ? 20.093 -7.624 -15.647 1.00 86.69 107 PHE A O 1
ATOM 824 N N . GLU A 1 108 ? 18.902 -7.018 -17.454 1.00 90.94 108 GLU A N 1
ATOM 825 C CA . GLU A 1 108 ? 19.539 -7.966 -18.379 1.00 90.94 108 GLU A CA 1
ATOM 826 C C . GLU A 1 108 ? 20.535 -7.262 -19.304 1.00 90.94 108 GLU A C 1
ATOM 828 O O . GLU A 1 108 ? 21.698 -7.653 -19.396 1.00 90.94 108 GLU A O 1
ATOM 833 N N . GLU A 1 109 ? 20.102 -6.179 -19.951 1.00 93.25 109 GLU A N 1
ATOM 834 C CA . GLU A 1 109 ? 20.920 -5.409 -20.893 1.00 93.25 109 GLU A CA 1
ATOM 835 C C . GLU A 1 109 ? 21.869 -4.432 -20.173 1.00 93.25 109 GLU A C 1
ATOM 837 O O . GLU A 1 109 ? 22.875 -3.993 -20.734 1.00 93.25 109 GLU A O 1
ATOM 842 N N . GLY A 1 110 ? 21.563 -4.084 -18.917 1.00 90.31 110 GLY A N 1
ATOM 843 C CA . GLY A 1 110 ? 22.368 -3.179 -18.096 1.00 90.31 110 GLY A CA 1
ATOM 844 C C . GLY A 1 110 ? 22.441 -1.746 -18.632 1.00 90.31 110 GLY A C 1
ATOM 845 O O . GLY A 1 110 ? 23.420 -1.047 -18.351 1.00 90.31 110 GLY A O 1
ATOM 846 N N . LEU A 1 111 ? 21.430 -1.314 -19.396 1.00 93.44 111 LEU A N 1
ATOM 847 C CA . LEU A 1 111 ? 21.334 0.024 -19.990 1.00 93.44 111 LEU A CA 1
ATOM 848 C C . LEU A 1 111 ? 21.109 1.123 -18.947 1.00 93.44 111 LEU A C 1
ATOM 850 O O . LEU A 1 111 ? 21.450 2.278 -19.194 1.00 93.44 111 LEU A O 1
ATOM 854 N N . TYR A 1 112 ? 20.566 0.768 -17.782 1.00 92.19 112 TYR A N 1
ATOM 855 C CA . TYR A 1 112 ? 20.388 1.671 -16.652 1.00 92.19 112 TYR A CA 1
ATOM 856 C C . TYR A 1 112 ? 20.812 0.996 -15.350 1.00 92.19 112 TYR A C 1
ATOM 858 O O . TYR A 1 112 ? 20.414 -0.131 -15.067 1.00 92.19 112 TYR A O 1
ATOM 866 N N . LYS A 1 113 ? 21.636 1.688 -14.557 1.00 89.94 113 LYS A N 1
ATOM 867 C CA . LYS A 1 113 ? 22.193 1.183 -13.286 1.00 89.94 113 LYS A CA 1
ATOM 868 C C . LYS A 1 113 ? 21.952 2.127 -12.107 1.00 89.94 113 LYS A C 1
ATOM 870 O O . LYS A 1 113 ? 22.451 1.875 -11.012 1.00 89.94 113 LYS A O 1
ATOM 875 N N . GLY A 1 114 ? 21.247 3.231 -12.350 1.00 90.00 114 GLY A N 1
ATOM 876 C CA . GLY A 1 114 ? 20.882 4.193 -11.321 1.00 90.00 114 GLY A CA 1
ATOM 877 C C . GLY A 1 114 ? 19.730 3.692 -10.452 1.00 90.00 114 GLY A C 1
ATOM 878 O O . GLY A 1 114 ? 19.264 2.556 -10.563 1.00 90.00 114 GLY A O 1
ATOM 879 N N . ARG A 1 115 ? 19.253 4.563 -9.563 1.00 89.88 115 ARG A N 1
ATOM 880 C CA . ARG A 1 115 ? 18.055 4.290 -8.760 1.00 89.88 115 ARG A CA 1
ATOM 881 C C . ARG A 1 115 ? 16.830 4.388 -9.660 1.00 89.88 115 ARG A C 1
ATOM 883 O O . ARG A 1 115 ? 16.764 5.286 -10.480 1.00 89.88 115 ARG A O 1
ATOM 890 N N . LEU A 1 116 ? 15.836 3.520 -9.490 1.00 90.06 116 LEU A N 1
ATOM 891 C CA . LEU A 1 116 ? 14.605 3.548 -10.298 1.00 90.06 116 LEU A CA 1
ATOM 892 C C . LEU A 1 116 ? 13.645 4.686 -9.882 1.00 90.06 116 LEU A C 1
ATOM 894 O O . LEU A 1 116 ? 12.433 4.523 -9.872 1.00 90.06 116 LEU A O 1
ATOM 898 N N . PHE A 1 117 ? 14.191 5.830 -9.476 1.00 88.81 117 PHE A N 1
ATOM 899 C CA . PHE A 1 117 ? 13.475 7.038 -9.092 1.00 88.81 117 PHE A CA 1
ATOM 900 C C . PHE A 1 117 ? 14.395 8.263 -9.228 1.00 88.81 117 PHE A C 1
ATOM 902 O O . PHE A 1 117 ? 15.590 8.130 -9.499 1.00 88.81 117 PHE A O 1
ATOM 909 N N . GLY A 1 118 ? 13.840 9.465 -9.070 1.00 89.62 118 GLY A N 1
ATOM 910 C CA . GLY A 1 118 ? 14.555 10.725 -9.295 1.00 89.62 118 GLY A CA 1
ATOM 911 C C . GLY A 1 118 ? 14.725 11.129 -10.769 1.00 89.62 118 GLY A C 1
ATOM 912 O O . GLY A 1 118 ? 14.230 10.473 -11.687 1.00 89.62 118 GLY A O 1
ATOM 913 N N . GLU A 1 119 ? 15.418 12.250 -10.985 1.00 92.00 119 GLU A N 1
ATOM 914 C CA . GLU A 1 119 ? 15.561 12.914 -12.294 1.00 92.00 119 GLU A CA 1
ATOM 915 C C . GLU A 1 119 ? 16.331 12.069 -13.322 1.00 92.00 119 GLU A C 1
ATOM 917 O O . GLU A 1 119 ? 15.977 12.036 -14.500 1.00 92.00 119 GLU A O 1
ATOM 922 N N . GLU A 1 120 ? 17.367 11.347 -12.886 1.00 93.88 120 GLU A N 1
ATOM 923 C CA . GLU A 1 120 ? 18.156 10.478 -13.766 1.00 93.88 120 GLU A CA 1
ATOM 924 C C . GLU A 1 120 ? 17.288 9.367 -14.373 1.00 93.88 120 GLU A C 1
ATOM 926 O O . GLU A 1 120 ? 17.350 9.112 -15.577 1.00 93.88 120 GLU A O 1
ATOM 931 N N . PHE A 1 121 ? 16.439 8.746 -13.549 1.00 93.62 121 PHE A N 1
ATOM 932 C CA . PHE A 1 121 ? 15.497 7.727 -13.994 1.00 93.62 121 PHE A CA 1
ATOM 933 C C . PHE A 1 121 ? 14.449 8.312 -14.946 1.00 93.62 121 PHE A C 1
ATOM 935 O O . PHE A 1 121 ? 14.205 7.746 -16.010 1.00 93.62 121 PHE A O 1
ATOM 942 N N . GLU A 1 122 ? 13.884 9.481 -14.625 1.00 94.38 122 GLU A N 1
ATOM 943 C CA . GLU A 1 122 ? 12.929 10.177 -15.498 1.00 94.38 122 GLU A CA 1
ATOM 944 C C . GLU A 1 122 ? 13.528 10.475 -16.880 1.00 94.38 122 GLU A C 1
ATOM 946 O O . GLU A 1 122 ? 12.892 10.212 -17.903 1.00 94.38 122 GLU A O 1
ATOM 951 N N . ASN A 1 123 ? 14.769 10.962 -16.928 1.00 95.75 123 ASN A N 1
ATOM 952 C CA . ASN A 1 123 ? 15.473 11.237 -18.179 1.00 95.75 123 ASN A CA 1
ATOM 953 C C . ASN A 1 123 ? 15.771 9.959 -18.971 1.00 95.75 123 ASN A C 1
ATOM 955 O O . ASN A 1 123 ? 15.594 9.949 -20.192 1.00 95.75 123 ASN A O 1
ATOM 959 N N . PHE A 1 124 ? 16.170 8.877 -18.296 1.00 96.44 124 PHE A N 1
ATOM 960 C CA . PHE A 1 124 ? 16.371 7.578 -18.936 1.00 96.44 124 PHE A CA 1
ATOM 961 C C . PHE A 1 124 ? 15.082 7.080 -19.601 1.00 96.44 124 PHE A C 1
ATOM 963 O O . PHE A 1 124 ? 15.084 6.795 -20.800 1.00 96.44 124 PHE A O 1
ATOM 970 N N . ILE A 1 125 ? 13.967 7.060 -18.865 1.00 95.94 125 ILE A N 1
ATOM 971 C CA . ILE A 1 125 ? 12.667 6.635 -19.396 1.00 95.94 125 ILE A CA 1
ATOM 972 C C . ILE A 1 125 ? 12.223 7.516 -20.568 1.00 95.94 125 ILE A C 1
ATOM 974 O O . ILE A 1 125 ? 11.804 6.996 -21.602 1.00 95.94 125 ILE A O 1
ATOM 978 N N . LYS A 1 126 ? 12.340 8.845 -20.452 1.00 95.56 126 LYS A N 1
ATOM 979 C CA . LYS A 1 126 ? 11.995 9.769 -21.547 1.00 95.56 126 LYS A CA 1
ATOM 980 C C . LYS A 1 126 ? 12.846 9.528 -22.794 1.00 95.56 126 LYS 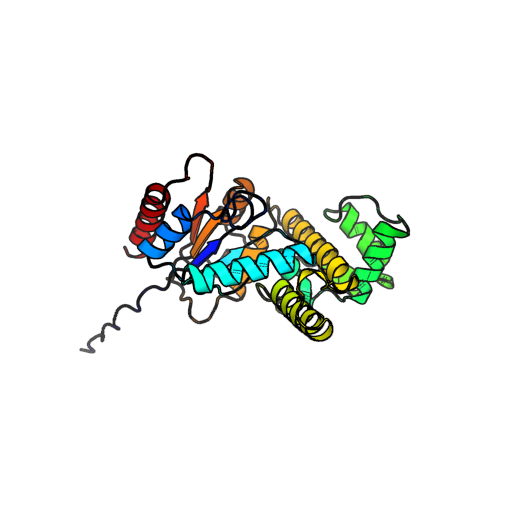A C 1
ATOM 982 O O . LYS A 1 126 ? 12.327 9.603 -23.905 1.00 95.56 126 LYS A O 1
ATOM 987 N N . GLY A 1 127 ? 14.123 9.181 -22.627 1.00 96.69 127 GLY A N 1
ATOM 988 C CA . GLY A 1 127 ? 15.000 8.770 -23.726 1.00 96.69 127 GLY A CA 1
ATOM 989 C C . GLY A 1 127 ? 14.550 7.482 -24.427 1.00 96.69 127 GLY A C 1
ATOM 990 O O . GLY A 1 127 ? 14.865 7.284 -25.597 1.00 96.69 127 GLY A O 1
ATOM 991 N N . GLN A 1 128 ? 13.770 6.638 -23.745 1.00 96.94 128 GLN A N 1
ATOM 992 C CA . GLN A 1 128 ? 13.187 5.405 -24.279 1.00 96.94 128 GLN A CA 1
ATOM 993 C C . GLN A 1 128 ? 11.717 5.563 -24.708 1.00 96.94 128 GLN A C 1
ATOM 995 O O . GLN A 1 128 ? 11.054 4.560 -24.954 1.00 96.94 128 GLN A O 1
ATOM 1000 N N . ALA A 1 129 ? 11.185 6.785 -24.841 1.00 96.12 129 ALA A N 1
ATOM 1001 C CA . ALA A 1 129 ? 9.757 7.017 -25.106 1.00 96.12 129 ALA A CA 1
ATOM 1002 C C . ALA A 1 129 ? 9.220 6.365 -26.397 1.00 96.12 129 ALA A C 1
ATOM 1004 O O . ALA A 1 129 ? 8.025 6.102 -26.495 1.00 96.12 129 ALA A O 1
ATOM 1005 N N . SER A 1 130 ? 10.076 6.076 -27.384 1.00 95.94 130 SER A N 1
ATOM 1006 C CA . SER A 1 130 ? 9.683 5.322 -28.585 1.00 95.94 130 SER A CA 1
ATOM 1007 C C . SER A 1 130 ? 9.425 3.835 -28.314 1.00 95.94 130 SER A C 1
ATOM 1009 O O . SER A 1 130 ? 8.666 3.212 -29.051 1.00 95.94 130 SER A O 1
ATOM 1011 N N . ARG A 1 131 ? 10.055 3.270 -27.275 1.00 94.94 131 ARG A N 1
ATOM 1012 C CA . ARG A 1 131 ? 9.899 1.875 -26.827 1.00 94.94 131 ARG A CA 1
ATOM 1013 C C . ARG A 1 131 ? 8.918 1.749 -25.659 1.00 94.94 131 ARG A C 1
ATOM 1015 O O . ARG A 1 131 ? 8.248 0.732 -25.564 1.00 94.94 131 ARG A O 1
ATOM 1022 N N . LEU A 1 132 ? 8.858 2.761 -24.790 1.00 96.25 132 LEU A N 1
ATOM 1023 C CA . LEU A 1 132 ? 8.088 2.778 -23.539 1.00 96.25 132 LEU A CA 1
ATOM 1024 C C . LEU A 1 132 ? 7.153 4.006 -23.460 1.00 96.25 132 LEU A C 1
ATOM 1026 O O . LEU A 1 132 ? 7.310 4.849 -22.566 1.00 96.25 132 LEU A O 1
ATOM 1030 N N . PRO A 1 133 ? 6.238 4.201 -24.427 1.00 94.81 133 PRO A N 1
ATOM 1031 C CA . PRO A 1 133 ? 5.436 5.418 -24.504 1.00 94.81 133 PRO A CA 1
ATOM 1032 C C . PRO A 1 133 ? 4.509 5.618 -23.297 1.00 94.81 133 PRO A C 1
ATOM 1034 O O . PRO A 1 133 ? 4.380 6.751 -22.820 1.00 94.81 133 PRO A O 1
ATOM 1037 N N . GLN A 1 134 ? 3.874 4.565 -22.768 1.00 91.25 134 GLN A N 1
ATOM 1038 C CA . GLN A 1 134 ? 2.973 4.701 -21.615 1.00 91.25 134 GLN A CA 1
ATOM 1039 C C . GLN A 1 134 ? 3.744 4.976 -20.323 1.00 91.25 134 GLN A C 1
ATOM 1041 O O . GLN A 1 134 ? 3.303 5.782 -19.497 1.00 91.25 134 GLN A O 1
ATOM 1046 N N . LEU A 1 135 ? 4.916 4.365 -20.159 1.00 93.25 135 LEU A N 1
ATOM 1047 C CA . LEU A 1 135 ? 5.791 4.574 -19.011 1.00 93.25 135 LE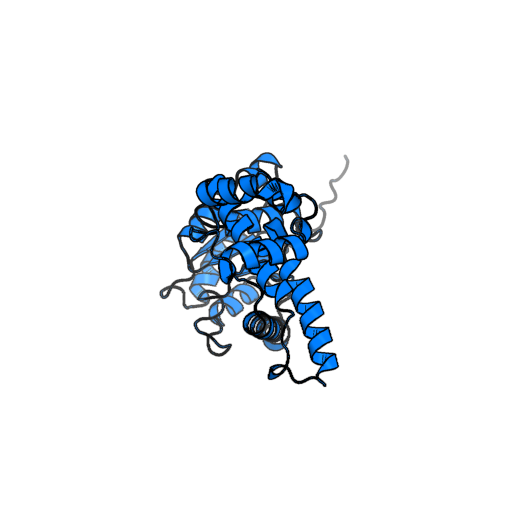U A CA 1
ATOM 1048 C C . LEU A 1 135 ? 6.374 5.993 -19.012 1.00 93.25 135 LEU A C 1
ATOM 1050 O O . LEU A 1 135 ? 6.326 6.675 -17.987 1.00 93.25 135 LEU A O 1
ATOM 1054 N N . ALA A 1 136 ? 6.817 6.491 -20.171 1.00 94.12 136 ALA A N 1
ATOM 1055 C CA . ALA A 1 136 ? 7.275 7.874 -20.335 1.00 94.12 136 ALA A CA 1
ATOM 1056 C C . ALA A 1 136 ? 6.171 8.904 -20.050 1.00 94.12 136 ALA A C 1
ATOM 1058 O O . ALA A 1 136 ? 6.424 9.943 -19.425 1.00 94.12 136 ALA A O 1
ATOM 1059 N N . ALA A 1 137 ? 4.932 8.606 -20.447 1.00 90.94 137 ALA A N 1
ATOM 1060 C CA . ALA A 1 137 ? 3.784 9.425 -20.081 1.00 90.94 137 ALA A CA 1
ATOM 1061 C C . ALA A 1 137 ? 3.510 9.373 -18.570 1.00 90.94 137 ALA A C 1
ATOM 1063 O O . ALA A 1 137 ? 3.255 10.410 -17.962 1.00 90.94 137 ALA A O 1
ATOM 1064 N N . SER A 1 138 ? 3.583 8.190 -17.954 1.00 89.38 138 SER A N 1
ATOM 1065 C CA . SER A 1 138 ? 3.249 7.981 -16.541 1.00 89.38 138 SER A CA 1
ATOM 1066 C C . SER A 1 138 ? 4.260 8.611 -15.584 1.00 89.38 138 SER A C 1
ATOM 1068 O O . SER A 1 138 ? 3.843 9.282 -14.644 1.00 89.38 138 SER A O 1
ATOM 1070 N N . ILE A 1 139 ? 5.565 8.503 -15.855 1.00 90.56 139 ILE A N 1
ATOM 1071 C CA . ILE A 1 139 ? 6.613 9.115 -15.014 1.00 90.56 139 ILE A CA 1
ATOM 1072 C C . ILE A 1 139 ? 6.566 10.651 -15.030 1.00 90.56 139 ILE A C 1
ATOM 1074 O O . ILE A 1 139 ? 6.963 11.320 -14.079 1.00 90.56 139 ILE A O 1
ATOM 1078 N N . SER A 1 140 ? 6.023 11.227 -16.103 1.00 87.94 140 SER A N 1
ATOM 1079 C CA . SER A 1 140 ? 5.888 12.676 -16.249 1.00 87.94 140 SER A CA 1
ATOM 1080 C C . SER A 1 140 ? 4.670 13.243 -15.506 1.00 87.94 140 SER A C 1
ATOM 1082 O O . SER A 1 140 ? 4.542 14.464 -15.408 1.00 87.94 140 SER A O 1
ATOM 1084 N N . LYS A 1 141 ? 3.764 12.399 -14.986 1.00 86.88 141 LYS A N 1
ATOM 1085 C CA . LYS A 1 141 ? 2.527 12.853 -14.335 1.00 86.88 141 LYS A CA 1
ATOM 1086 C C . LYS A 1 141 ? 2.803 13.510 -12.987 1.00 86.88 141 LYS A C 1
ATOM 1088 O O . LYS A 1 141 ? 3.553 13.011 -12.155 1.00 86.88 141 LYS A O 1
ATOM 1093 N N . GLU A 1 142 ? 2.091 14.603 -12.734 1.00 85.00 142 GLU A N 1
ATOM 1094 C CA . GLU A 1 142 ? 2.090 15.271 -11.429 1.00 85.00 142 GLU A CA 1
ATOM 1095 C C . GLU A 1 142 ? 0.997 14.739 -10.495 1.00 85.00 142 GLU A C 1
ATOM 1097 O O . GLU A 1 142 ? 1.096 14.903 -9.281 1.00 85.00 142 GLU A O 1
ATOM 1102 N N . SER A 1 143 ? -0.034 14.070 -11.028 1.00 87.06 143 SER A N 1
ATOM 1103 C CA . SER A 1 143 ? -1.199 13.554 -10.292 1.00 87.06 143 SER A CA 1
ATOM 1104 C C . SER A 1 143 ? -1.318 12.028 -10.399 1.00 87.06 143 SER A C 1
ATOM 1106 O O . SER A 1 143 ? -0.770 11.420 -11.315 1.00 87.06 143 SER A O 1
ATOM 1108 N N . ILE A 1 144 ? -2.004 11.411 -9.430 1.00 90.50 144 ILE A N 1
ATOM 1109 C CA . ILE A 1 144 ? -2.365 9.986 -9.499 1.00 90.50 144 ILE A CA 1
ATOM 1110 C C . ILE A 1 144 ? -3.464 9.843 -10.557 1.00 90.50 144 ILE A C 1
ATOM 1112 O O . ILE A 1 144 ? -4.386 10.661 -10.592 1.00 90.50 144 ILE A O 1
ATOM 1116 N N . ASP A 1 145 ? -3.359 8.839 -11.425 1.00 90.44 145 ASP A N 1
ATOM 1117 C CA . ASP A 1 145 ? -4.341 8.630 -12.487 1.00 90.44 145 ASP A CA 1
ATOM 1118 C C . ASP A 1 145 ? -5.706 8.239 -11.895 1.00 90.44 145 ASP A C 1
ATOM 1120 O O . ASP A 1 145 ? -5.800 7.402 -10.999 1.00 90.44 145 ASP A O 1
ATOM 1124 N N . ALA A 1 146 ? -6.785 8.826 -12.414 1.00 89.25 146 ALA A N 1
ATOM 1125 C CA . ALA A 1 146 ? -8.141 8.598 -11.921 1.00 89.25 146 ALA A CA 1
ATOM 1126 C C . ALA A 1 146 ? -8.624 7.149 -12.104 1.00 89.25 146 ALA A C 1
ATOM 1128 O O . ALA A 1 146 ? -9.653 6.773 -11.534 1.00 89.25 146 ALA A O 1
ATOM 1129 N N . LYS A 1 147 ? -7.931 6.336 -12.913 1.00 93.81 147 LYS A N 1
ATOM 1130 C CA . LYS A 1 147 ? -8.211 4.899 -13.048 1.00 93.81 147 LYS A CA 1
ATOM 1131 C C . LYS A 1 147 ? -7.593 4.038 -11.948 1.00 93.81 147 LYS A C 1
ATOM 1133 O O . LYS A 1 147 ? -8.040 2.908 -11.778 1.00 93.81 147 LYS A O 1
ATOM 1138 N N . GLU A 1 148 ? -6.614 4.548 -11.206 1.00 96.31 148 GLU A N 1
ATOM 1139 C CA . GLU A 1 148 ? -5.987 3.779 -10.134 1.00 96.31 148 GLU A CA 1
ATOM 1140 C C . GLU A 1 148 ? -6.950 3.529 -8.979 1.00 96.31 148 GLU A C 1
ATOM 1142 O O . GLU A 1 148 ? -7.929 4.253 -8.784 1.00 96.31 148 GLU A O 1
ATOM 1147 N N . ARG A 1 149 ? -6.722 2.452 -8.226 1.00 97.00 149 ARG A N 1
ATOM 1148 C CA . ARG A 1 149 ? -7.618 2.025 -7.147 1.00 97.00 149 ARG A CA 1
ATOM 1149 C C . ARG A 1 149 ? -6.804 1.484 -5.973 1.00 97.00 149 ARG A C 1
ATOM 1151 O O . ARG A 1 149 ? -5.881 0.705 -6.204 1.00 97.00 149 ARG A O 1
ATOM 1158 N N . PRO A 1 150 ? -7.143 1.856 -4.726 1.00 97.12 150 PRO A N 1
ATOM 1159 C CA . PRO A 1 150 ? -6.433 1.358 -3.556 1.00 97.12 150 PRO A CA 1
ATOM 1160 C C . PRO A 1 150 ? -6.589 -0.164 -3.437 1.00 97.12 150 PRO A C 1
ATOM 1162 O O . PRO A 1 150 ? -7.706 -0.681 -3.457 1.00 97.12 150 PRO A O 1
ATOM 1165 N N . GLY A 1 151 ? -5.466 -0.867 -3.301 1.00 98.06 151 GLY A N 1
ATOM 1166 C CA . GLY A 1 151 ? -5.373 -2.316 -3.144 1.00 98.06 151 GLY A CA 1
ATOM 1167 C C . GLY A 1 151 ? -5.608 -3.160 -4.396 1.00 98.06 151 GLY A C 1
ATOM 1168 O O . GLY A 1 151 ? -5.688 -4.386 -4.291 1.00 98.06 151 GLY A O 1
ATOM 1169 N N . ALA A 1 152 ? -5.713 -2.545 -5.574 1.00 98.19 152 ALA A N 1
ATOM 1170 C CA . ALA A 1 152 ? -5.947 -3.278 -6.812 1.00 98.19 152 ALA A CA 1
ATOM 1171 C C . ALA A 1 152 ? -4.769 -4.169 -7.216 1.00 98.19 152 ALA A C 1
ATOM 1173 O O . ALA A 1 152 ? -4.998 -5.298 -7.650 1.00 98.19 152 ALA A O 1
ATOM 1174 N N . ALA A 1 153 ? -3.528 -3.715 -7.018 1.00 98.38 153 ALA A N 1
ATOM 1175 C CA . ALA A 1 153 ? -2.347 -4.488 -7.391 1.00 98.38 153 ALA A CA 1
ATOM 1176 C C . ALA A 1 153 ? -2.286 -5.818 -6.626 1.00 98.38 153 ALA A C 1
ATOM 1178 O O . ALA A 1 153 ? -2.105 -6.888 -7.210 1.00 98.38 153 ALA A O 1
ATOM 1179 N N . PHE A 1 154 ? -2.503 -5.769 -5.307 1.00 98.50 154 PHE A N 1
ATOM 1180 C CA . PHE A 1 154 ? -2.510 -6.969 -4.476 1.00 98.50 154 PHE A CA 1
ATOM 1181 C C . PHE A 1 154 ? -3.718 -7.870 -4.761 1.00 98.50 154 PHE A C 1
ATOM 1183 O O . PHE A 1 154 ? -3.590 -9.096 -4.742 1.00 98.50 154 PHE A O 1
ATOM 1190 N N . GLN A 1 155 ? -4.889 -7.282 -5.028 1.00 98.44 155 GLN A N 1
ATOM 1191 C CA . GLN A 1 155 ? -6.094 -8.039 -5.359 1.00 98.44 155 GLN A CA 1
ATOM 1192 C C . GLN A 1 155 ? -5.908 -8.849 -6.649 1.00 98.44 155 GLN A C 1
ATOM 1194 O O . GLN A 1 155 ? -6.129 -10.059 -6.633 1.00 98.44 155 GLN A O 1
ATOM 1199 N N . GLU A 1 156 ? -5.425 -8.219 -7.723 1.00 98.31 156 GLU A N 1
ATOM 1200 C CA . GLU A 1 156 ? -5.161 -8.893 -9.000 1.00 98.31 156 GLU A CA 1
ATOM 1201 C C . GLU A 1 156 ? -4.130 -10.015 -8.832 1.00 98.31 156 GLU A C 1
ATOM 1203 O O . GLU A 1 156 ? -4.334 -11.141 -9.289 1.00 98.31 156 GLU A O 1
ATOM 1208 N N . ALA A 1 157 ? -3.052 -9.748 -8.095 1.00 98.06 157 ALA A N 1
ATOM 1209 C CA . ALA A 1 157 ? -2.047 -10.757 -7.798 1.00 98.06 157 ALA A CA 1
ATOM 1210 C C . ALA A 1 157 ? -2.598 -11.931 -6.986 1.00 98.06 157 ALA A C 1
ATOM 1212 O O . ALA A 1 157 ? -2.250 -13.081 -7.239 1.00 98.06 157 ALA A O 1
ATOM 1213 N N . SER A 1 158 ? -3.492 -11.657 -6.039 1.00 97.94 158 SER A N 1
ATOM 1214 C CA . SER A 1 158 ? -4.176 -12.687 -5.257 1.00 97.94 158 SER A CA 1
ATOM 1215 C C . SER A 1 158 ? -5.119 -13.528 -6.119 1.00 97.94 158 SER A C 1
ATOM 1217 O O . SER A 1 158 ? -5.242 -14.732 -5.893 1.00 97.94 158 SER A O 1
ATOM 1219 N N . ASP A 1 159 ? -5.787 -12.916 -7.102 1.00 98.06 159 ASP A N 1
ATOM 1220 C CA . ASP A 1 159 ? -6.627 -13.619 -8.076 1.00 98.06 159 ASP A CA 1
ATOM 1221 C C . ASP A 1 159 ? -5.789 -14.533 -8.982 1.00 98.06 159 ASP A C 1
ATOM 1223 O O . ASP A 1 159 ? -6.160 -15.686 -9.212 1.00 98.06 159 ASP A O 1
ATOM 1227 N N . VAL A 1 160 ? -4.628 -14.064 -9.454 1.00 97.69 160 VAL A N 1
ATOM 1228 C CA . VAL A 1 160 ? -3.664 -14.897 -10.193 1.00 97.69 160 VAL A CA 1
ATOM 1229 C C . VAL A 1 160 ? -3.156 -16.038 -9.311 1.00 97.69 160 VAL A C 1
ATOM 1231 O O . VAL A 1 160 ? -3.265 -17.193 -9.707 1.00 97.69 160 VAL A O 1
ATOM 1234 N N . PHE A 1 161 ? -2.698 -15.743 -8.091 1.00 96.44 161 PHE A N 1
ATOM 1235 C CA . PHE A 1 161 ? -2.193 -16.747 -7.152 1.00 96.44 161 PHE A CA 1
ATOM 1236 C C . PHE A 1 161 ? -3.211 -17.865 -6.898 1.00 96.44 161 PHE A C 1
ATOM 1238 O O . PHE A 1 161 ? -2.851 -19.039 -6.895 1.00 96.44 161 PHE A O 1
ATOM 1245 N N . ARG A 1 162 ? -4.493 -17.521 -6.709 1.00 95.75 162 ARG A N 1
ATOM 1246 C CA . ARG A 1 162 ? -5.565 -18.509 -6.510 1.00 95.75 162 ARG A CA 1
ATOM 1247 C C . ARG A 1 162 ? -5.750 -19.422 -7.721 1.00 95.75 162 ARG A C 1
ATOM 1249 O O . ARG A 1 162 ? -5.833 -20.631 -7.535 1.00 95.75 162 ARG A O 1
ATOM 1256 N N . ARG A 1 163 ? -5.746 -18.869 -8.938 1.00 96.44 163 ARG A N 1
ATOM 1257 C CA . ARG A 1 163 ? -5.855 -19.665 -10.174 1.00 96.44 163 ARG A CA 1
ATOM 1258 C C . ARG A 1 163 ? -4.676 -20.620 -10.352 1.00 96.44 163 ARG A C 1
ATOM 1260 O O . ARG A 1 163 ? -4.885 -21.796 -10.631 1.00 96.44 163 ARG A O 1
ATOM 1267 N N . GLU A 1 164 ? -3.455 -20.139 -10.129 1.00 95.06 164 GLU A N 1
ATOM 1268 C CA . GLU A 1 164 ? -2.249 -20.976 -10.197 1.00 95.06 164 GLU A CA 1
ATOM 1269 C C . GLU A 1 164 ? -2.271 -22.074 -9.122 1.00 95.06 164 GLU A C 1
ATOM 1271 O O . GLU A 1 164 ? -1.953 -23.233 -9.386 1.00 95.06 164 GLU A O 1
ATOM 1276 N N . ARG A 1 165 ? -2.743 -21.749 -7.912 1.00 93.44 165 ARG A N 1
ATOM 1277 C CA . ARG A 1 165 ? -2.918 -22.728 -6.832 1.00 93.44 165 ARG A CA 1
ATOM 1278 C C . ARG A 1 165 ? -3.894 -23.838 -7.199 1.00 93.44 165 ARG A C 1
ATOM 1280 O O . ARG A 1 165 ? -3.627 -25.001 -6.902 1.00 93.44 165 ARG A O 1
ATOM 1287 N N . GLU A 1 166 ? -5.018 -23.493 -7.816 1.00 93.69 166 GLU A N 1
ATOM 1288 C CA . GLU A 1 166 ? -5.998 -24.467 -8.299 1.00 93.69 166 GLU A CA 1
ATOM 1289 C C . GLU A 1 166 ? -5.397 -25.364 -9.391 1.00 93.69 166 GLU A C 1
ATOM 1291 O O . GLU A 1 166 ? -5.551 -26.585 -9.328 1.00 93.69 166 GLU A O 1
ATOM 1296 N N . ALA A 1 167 ? -4.637 -24.790 -10.328 1.00 91.81 167 ALA A N 1
ATOM 1297 C CA . ALA A 1 167 ? -3.957 -25.535 -11.389 1.00 91.81 167 ALA A CA 1
ATOM 1298 C C . ALA A 1 167 ? -2.903 -26.526 -10.853 1.00 91.81 167 ALA A C 1
ATOM 1300 O O . ALA A 1 167 ? -2.750 -27.618 -11.401 1.00 91.81 167 ALA A O 1
ATOM 1301 N N . CYS A 1 168 ? -2.227 -26.192 -9.750 1.00 90.44 168 CYS A N 1
ATOM 1302 C CA . CYS A 1 168 ? -1.253 -27.058 -9.072 1.00 90.44 168 CYS A CA 1
ATOM 1303 C C . CYS A 1 168 ? -1.876 -28.018 -8.035 1.00 90.44 168 CYS A C 1
ATOM 1305 O O . CYS A 1 168 ? -1.166 -28.590 -7.208 1.00 90.44 168 CYS A O 1
ATOM 1307 N N . GLY A 1 169 ? -3.201 -28.205 -8.024 1.00 90.69 169 GLY A N 1
ATOM 1308 C CA . GLY A 1 169 ? -3.860 -29.149 -7.112 1.00 90.69 169 GLY A CA 1
ATOM 1309 C C . GLY A 1 169 ? -3.915 -28.694 -5.647 1.00 90.69 169 GLY A C 1
ATOM 1310 O O . GLY A 1 169 ? -4.036 -29.521 -4.746 1.00 90.69 169 GLY A O 1
ATOM 1311 N N . GLY A 1 170 ? -3.833 -27.387 -5.386 1.00 87.56 170 GLY A N 1
ATOM 1312 C CA . GLY A 1 170 ? -4.117 -26.790 -4.077 1.00 87.56 170 GLY A CA 1
ATOM 1313 C C . GLY A 1 170 ? -2.915 -26.577 -3.150 1.00 87.56 170 GLY A C 1
ATOM 1314 O O . GLY A 1 170 ? -3.083 -25.961 -2.089 1.00 87.56 170 GLY A O 1
ATOM 1315 N N . LYS A 1 171 ? -1.715 -27.027 -3.526 1.00 84.62 171 LYS A N 1
ATOM 1316 C CA . LYS A 1 171 ? -0.488 -26.870 -2.727 1.00 84.62 171 LYS A CA 1
ATOM 1317 C C . LYS A 1 171 ? 0.082 -25.462 -2.864 1.00 84.62 171 LYS A C 1
ATOM 1319 O O . LYS A 1 171 ? 0.416 -25.052 -3.967 1.00 84.62 171 LYS A O 1
ATOM 1324 N N . ALA A 1 172 ? 0.178 -24.713 -1.766 1.00 79.44 172 ALA A N 1
ATOM 1325 C CA . ALA A 1 172 ? 0.559 -23.297 -1.801 1.00 79.44 172 ALA A CA 1
ATOM 1326 C C . ALA A 1 172 ? 2.059 -23.092 -2.078 1.00 79.44 172 ALA A C 1
ATOM 1328 O O . ALA A 1 172 ? 2.444 -22.150 -2.761 1.00 79.44 172 ALA A O 1
ATOM 1329 N N . GLU A 1 173 ? 2.893 -23.999 -1.580 1.00 84.56 173 GLU A N 1
ATOM 1330 C CA . GLU A 1 173 ? 4.352 -23.989 -1.686 1.00 84.56 173 GLU A CA 1
ATOM 1331 C C . GLU A 1 173 ? 4.878 -24.205 -3.114 1.00 84.56 173 GLU A C 1
ATOM 1333 O O . GLU A 1 173 ? 6.015 -23.845 -3.419 1.00 84.56 173 GLU A O 1
ATOM 1338 N N . GLU A 1 174 ? 4.051 -24.764 -4.000 1.00 87.38 174 GLU A N 1
ATOM 1339 C CA . GLU A 1 174 ? 4.385 -24.990 -5.410 1.00 87.38 174 GLU A CA 1
ATOM 1340 C C . GLU A 1 174 ? 3.951 -23.813 -6.309 1.00 87.38 174 GLU A C 1
ATOM 1342 O O . GLU A 1 174 ? 4.374 -23.730 -7.464 1.00 87.38 174 GLU A O 1
ATOM 1347 N N . VAL A 1 175 ? 3.157 -22.869 -5.786 1.00 91.00 175 VAL A N 1
ATOM 1348 C CA . VAL A 1 175 ? 2.599 -21.753 -6.562 1.00 91.00 175 VAL A CA 1
ATOM 1349 C C . VAL A 1 175 ? 3.648 -20.680 -6.807 1.00 91.00 175 VAL A C 1
ATOM 1351 O O . VAL A 1 175 ? 4.234 -20.118 -5.878 1.00 91.00 175 VAL A O 1
ATOM 1354 N N . LYS A 1 176 ? 3.833 -20.324 -8.078 1.00 94.75 176 LYS A N 1
ATOM 1355 C CA . LYS A 1 176 ? 4.651 -19.184 -8.490 1.00 94.75 176 LYS A CA 1
ATOM 1356 C C . LYS A 1 176 ? 3.795 -18.226 -9.297 1.00 94.75 176 LYS A C 1
ATOM 1358 O O . LYS A 1 176 ? 3.182 -18.624 -10.280 1.00 94.75 176 LYS A O 1
ATOM 1363 N N . LEU A 1 177 ? 3.779 -16.961 -8.890 1.00 95.50 177 LEU A N 1
ATOM 1364 C CA . LEU A 1 177 ? 3.232 -15.904 -9.727 1.00 95.50 177 LEU A CA 1
ATOM 1365 C C . LEU A 1 177 ? 4.053 -15.782 -11.020 1.00 95.50 177 LEU A C 1
ATOM 1367 O O . LEU A 1 177 ? 5.267 -16.020 -10.989 1.00 95.50 177 LEU A O 1
ATOM 1371 N N . PRO A 1 178 ? 3.421 -15.373 -12.134 1.00 96.69 178 PRO A N 1
ATOM 1372 C CA . PRO A 1 178 ? 4.131 -15.057 -13.364 1.00 96.69 178 PRO A CA 1
ATOM 1373 C C . PRO A 1 178 ? 5.250 -14.042 -13.114 1.00 96.69 178 PRO A C 1
ATOM 1375 O O . PRO A 1 178 ? 5.044 -13.039 -12.425 1.00 96.69 178 PRO A O 1
ATOM 1378 N N . GLN A 1 179 ? 6.426 -14.285 -13.697 1.00 96.06 179 GLN A N 1
ATOM 1379 C CA . GLN A 1 179 ? 7.588 -13.406 -13.536 1.00 96.06 179 GLN A CA 1
ATOM 1380 C C . GLN A 1 179 ? 7.278 -11.972 -13.990 1.00 96.06 179 GLN A C 1
ATOM 1382 O O . GLN A 1 179 ? 7.665 -11.016 -13.319 1.00 96.06 179 GLN A O 1
ATOM 1387 N N . ASP A 1 180 ? 6.508 -11.825 -15.066 1.00 97.44 180 ASP A N 1
ATOM 1388 C CA . ASP A 1 180 ? 6.113 -10.528 -15.621 1.00 97.44 180 ASP A CA 1
ATOM 1389 C C . ASP A 1 180 ? 5.279 -9.706 -14.630 1.00 97.44 180 ASP A C 1
ATOM 1391 O O . ASP A 1 180 ? 5.424 -8.488 -14.546 1.00 97.44 180 ASP A O 1
ATOM 1395 N N . LEU A 1 181 ? 4.458 -10.367 -13.805 1.00 97.56 181 LEU A N 1
ATOM 1396 C CA . LEU A 1 181 ? 3.668 -9.707 -12.765 1.00 97.56 181 LEU A CA 1
ATOM 1397 C C . LEU A 1 181 ? 4.565 -9.155 -11.649 1.00 97.56 181 LEU A C 1
ATOM 1399 O O . LEU A 1 181 ? 4.350 -8.041 -11.162 1.00 97.56 181 LEU A O 1
ATOM 1403 N N . PHE A 1 182 ? 5.598 -9.912 -11.267 1.00 96.81 182 PHE A N 1
ATOM 1404 C CA . PHE A 1 182 ? 6.599 -9.438 -10.317 1.00 96.81 182 PHE A CA 1
ATOM 1405 C C . PHE A 1 182 ? 7.361 -8.236 -10.887 1.00 96.81 182 PHE A C 1
ATOM 1407 O O . PHE A 1 182 ? 7.442 -7.205 -10.215 1.00 96.81 182 PHE A O 1
ATOM 1414 N N . VAL A 1 183 ? 7.841 -8.317 -12.133 1.00 96.50 183 VAL A N 1
ATOM 1415 C CA . VAL A 1 183 ? 8.536 -7.204 -12.804 1.00 96.50 183 VAL A CA 1
ATOM 1416 C C . VAL A 1 183 ? 7.639 -5.966 -12.879 1.00 96.50 183 VAL A C 1
ATOM 1418 O O . VAL A 1 183 ? 8.068 -4.880 -12.485 1.00 96.50 183 VAL A O 1
ATOM 1421 N N . LYS A 1 184 ? 6.366 -6.130 -13.264 1.00 97.31 184 LYS A N 1
ATOM 1422 C CA . LYS A 1 184 ? 5.369 -5.052 -13.244 1.00 97.31 184 LYS A CA 1
ATOM 1423 C C . LYS A 1 184 ? 5.266 -4.391 -11.874 1.00 97.31 184 LYS A C 1
ATOM 1425 O O . LYS A 1 184 ? 5.250 -3.167 -11.794 1.00 97.31 184 LYS A O 1
ATOM 1430 N N . SER A 1 185 ? 5.246 -5.167 -10.791 1.00 97.69 185 SER A N 1
ATOM 1431 C CA . SER A 1 185 ? 5.179 -4.610 -9.435 1.00 97.69 185 SER A CA 1
ATOM 1432 C C . SER A 1 185 ? 6.427 -3.825 -9.030 1.00 97.69 185 SER A C 1
ATOM 1434 O O . SER A 1 185 ? 6.310 -2.781 -8.392 1.00 97.69 185 SER A O 1
ATOM 1436 N N . VAL A 1 186 ? 7.617 -4.275 -9.441 1.00 95.69 186 VAL A N 1
ATOM 1437 C CA . VAL A 1 186 ? 8.874 -3.554 -9.196 1.00 95.69 186 VAL A CA 1
ATOM 1438 C C . VAL A 1 186 ? 8.846 -2.199 -9.901 1.00 95.69 186 VAL A C 1
ATOM 1440 O O . VAL A 1 186 ? 9.140 -1.176 -9.285 1.00 95.69 186 VAL A O 1
ATOM 1443 N N . VAL A 1 187 ? 8.434 -2.180 -11.170 1.00 95.06 187 VAL A N 1
ATOM 1444 C CA . VAL A 1 187 ? 8.335 -0.951 -11.966 1.00 95.06 187 VAL A CA 1
ATOM 1445 C C . VAL A 1 187 ? 7.236 -0.023 -11.438 1.00 95.06 187 VAL A C 1
ATOM 1447 O O . VAL A 1 187 ? 7.464 1.176 -11.299 1.00 95.06 187 VAL A O 1
ATOM 1450 N N . ALA A 1 188 ? 6.063 -0.550 -11.080 1.00 96.31 188 ALA A N 1
ATOM 1451 C CA . ALA A 1 188 ? 4.977 0.247 -10.510 1.00 96.31 188 ALA A CA 1
ATOM 1452 C C . ALA A 1 188 ? 5.386 0.897 -9.178 1.00 96.31 188 ALA A C 1
ATOM 1454 O O . ALA A 1 188 ? 5.134 2.085 -8.973 1.00 96.31 188 ALA A O 1
ATOM 1455 N N . LYS A 1 189 ? 6.073 0.150 -8.299 1.00 96.25 189 LYS A N 1
ATOM 1456 C CA . LYS A 1 189 ? 6.643 0.697 -7.060 1.00 96.25 189 LYS A CA 1
ATOM 1457 C C . LYS A 1 189 ? 7.647 1.811 -7.352 1.00 96.25 189 LYS A C 1
ATOM 1459 O O . LYS A 1 189 ? 7.544 2.875 -6.755 1.00 96.25 189 LYS A O 1
ATOM 1464 N N . ALA A 1 190 ? 8.571 1.588 -8.284 1.00 94.00 190 ALA A N 1
ATOM 1465 C CA . ALA A 1 190 ? 9.560 2.580 -8.700 1.00 94.00 190 ALA A CA 1
ATOM 1466 C C . ALA A 1 190 ? 8.913 3.895 -9.177 1.00 94.00 190 ALA A C 1
ATOM 1468 O O . ALA A 1 190 ? 9.327 4.978 -8.764 1.00 94.00 190 ALA A O 1
ATOM 1469 N N . ILE A 1 191 ? 7.841 3.813 -9.975 1.00 94.25 191 ILE A N 1
ATOM 1470 C CA . ILE A 1 191 ? 7.056 4.988 -10.384 1.00 94.25 191 ILE A CA 1
ATOM 1471 C C . ILE A 1 191 ? 6.426 5.676 -9.164 1.00 94.25 191 ILE A C 1
ATOM 1473 O O . ILE A 1 191 ? 6.502 6.898 -9.052 1.00 94.25 191 ILE A O 1
ATOM 1477 N N . GLY A 1 192 ? 5.837 4.914 -8.237 1.00 95.06 192 GLY A N 1
ATOM 1478 C CA . GLY A 1 192 ? 5.273 5.454 -6.997 1.00 95.06 192 GLY A CA 1
ATOM 1479 C C . GLY A 1 192 ? 6.309 6.191 -6.139 1.00 95.06 192 GLY A C 1
ATOM 1480 O O . GLY A 1 192 ? 6.050 7.310 -5.692 1.00 95.06 192 GLY A O 1
ATOM 1481 N N . ASP A 1 193 ? 7.495 5.607 -5.964 1.00 94.75 193 ASP A N 1
ATOM 1482 C CA . ASP A 1 193 ? 8.610 6.200 -5.220 1.00 94.75 193 ASP A CA 1
ATOM 1483 C C . ASP A 1 193 ? 9.115 7.483 -5.909 1.00 94.75 193 ASP A C 1
ATOM 1485 O O . ASP A 1 193 ? 9.260 8.522 -5.260 1.00 94.75 193 ASP A O 1
ATOM 1489 N N . HIS A 1 194 ? 9.281 7.459 -7.238 1.00 94.50 194 HIS A N 1
ATOM 1490 C CA . HIS A 1 194 ? 9.634 8.639 -8.035 1.00 94.50 194 HIS A CA 1
ATOM 1491 C C . HIS A 1 194 ? 8.605 9.768 -7.884 1.00 94.50 194 HIS A C 1
ATOM 1493 O O . HIS A 1 194 ? 8.965 10.921 -7.638 1.00 94.50 194 HIS A O 1
ATOM 1499 N N . MET A 1 195 ? 7.312 9.450 -7.995 1.00 93.69 195 MET A N 1
ATOM 1500 C CA . MET A 1 195 ? 6.242 10.432 -7.816 1.00 93.69 195 MET A CA 1
ATOM 1501 C C . MET A 1 195 ? 6.242 11.023 -6.403 1.00 93.69 195 MET A C 1
ATOM 1503 O O . MET A 1 195 ? 5.954 12.210 -6.238 1.00 93.69 195 MET A O 1
ATOM 1507 N N . ALA A 1 196 ? 6.549 10.222 -5.380 1.00 92.94 196 ALA A N 1
ATOM 1508 C CA . ALA A 1 196 ? 6.598 10.688 -3.999 1.00 92.94 196 ALA A CA 1
ATOM 1509 C C . ALA A 1 196 ? 7.737 11.697 -3.800 1.00 92.94 196 ALA A C 1
ATOM 1511 O O . ALA A 1 196 ? 7.502 12.787 -3.273 1.00 92.94 196 ALA A O 1
ATOM 1512 N N . GLU A 1 197 ? 8.930 11.380 -4.305 1.00 92.12 197 GLU A N 1
ATOM 1513 C CA . GLU A 1 197 ? 10.097 12.265 -4.263 1.00 92.12 197 GLU A CA 1
ATOM 1514 C C . GLU A 1 197 ? 9.849 13.573 -5.023 1.00 92.12 197 GLU A C 1
ATOM 1516 O O . GLU A 1 197 ? 10.088 14.655 -4.486 1.00 92.12 197 GLU A O 1
ATOM 1521 N N . LYS A 1 198 ? 9.279 13.503 -6.234 1.00 90.81 198 LYS A N 1
ATOM 1522 C CA . LYS A 1 198 ? 8.938 14.684 -7.047 1.00 90.81 198 LYS A CA 1
ATOM 1523 C C . LYS A 1 198 ? 7.965 15.629 -6.338 1.00 90.81 198 LYS A C 1
ATOM 1525 O O . LYS A 1 198 ? 7.982 16.835 -6.572 1.00 90.81 198 LYS A O 1
ATOM 1530 N N . ARG A 1 199 ? 7.132 15.096 -5.439 1.00 89.69 199 ARG A N 1
ATOM 1531 C CA . ARG A 1 199 ? 6.218 15.875 -4.589 1.00 89.69 199 ARG A CA 1
ATOM 1532 C C . ARG A 1 199 ? 6.817 16.291 -3.244 1.00 89.69 199 ARG A C 1
ATOM 1534 O O . ARG A 1 199 ? 6.098 16.847 -2.414 1.00 89.69 199 ARG A O 1
ATOM 1541 N N . GLY A 1 200 ? 8.100 16.024 -3.011 1.00 90.94 200 GLY A N 1
ATOM 1542 C CA . GLY A 1 200 ? 8.784 16.329 -1.756 1.00 90.94 200 GLY A CA 1
ATOM 1543 C C . GLY A 1 200 ? 8.258 15.528 -0.563 1.00 90.94 200 GLY A C 1
ATOM 1544 O O . GLY A 1 200 ? 8.359 15.989 0.574 1.00 90.94 200 GLY A O 1
ATOM 1545 N N . LEU A 1 201 ? 7.652 14.361 -0.801 1.00 92.31 201 LEU A N 1
ATOM 1546 C CA . LEU A 1 201 ? 7.238 13.451 0.263 1.00 92.31 201 LEU A CA 1
ATOM 1547 C C . LEU A 1 201 ? 8.442 12.624 0.713 1.00 92.31 201 LEU A C 1
ATOM 1549 O O . LEU A 1 201 ? 9.235 12.180 -0.113 1.00 92.31 201 LEU A O 1
ATOM 1553 N N . LYS A 1 202 ? 8.551 12.364 2.020 1.00 93.62 202 LYS A N 1
ATOM 1554 C CA . LYS A 1 202 ? 9.607 11.485 2.547 1.00 93.62 202 LYS A CA 1
ATOM 1555 C C . LYS A 1 202 ? 9.318 10.007 2.282 1.00 93.62 202 LYS A C 1
ATOM 1557 O O . LYS A 1 202 ? 10.228 9.194 2.336 1.00 93.62 202 LYS A O 1
ATOM 1562 N N . HIS A 1 203 ? 8.057 9.658 2.009 1.00 95.31 203 HIS A N 1
ATOM 1563 C CA . HIS A 1 203 ? 7.643 8.277 1.788 1.00 95.31 203 HIS A CA 1
ATOM 1564 C C . HIS A 1 203 ? 6.446 8.146 0.832 1.00 95.31 203 HIS A C 1
ATOM 1566 O O . HIS A 1 203 ? 5.501 8.941 0.878 1.00 95.31 203 HIS A O 1
ATOM 1572 N N . VAL A 1 204 ? 6.413 7.076 0.030 1.00 95.75 204 VAL A N 1
ATOM 1573 C CA . VAL A 1 204 ? 5.332 6.781 -0.937 1.00 95.75 204 VAL A CA 1
ATOM 1574 C C . VAL A 1 204 ? 3.965 6.547 -0.289 1.00 95.75 204 VAL A C 1
ATOM 1576 O O . VAL A 1 204 ? 2.922 6.816 -0.882 1.00 95.75 204 VAL A O 1
ATOM 1579 N N . LYS A 1 205 ? 3.949 6.153 0.985 1.00 96.69 205 LYS A N 1
ATOM 1580 C CA . LYS A 1 205 ? 2.720 6.005 1.782 1.00 96.69 205 LYS A CA 1
ATOM 1581 C C . LYS A 1 205 ? 1.889 7.292 1.862 1.00 96.69 205 LYS A C 1
ATOM 1583 O O . LYS A 1 205 ? 0.673 7.212 2.008 1.00 96.69 205 LYS A O 1
ATOM 1588 N N . GLY A 1 206 ? 2.496 8.469 1.684 1.00 95.19 206 GLY A N 1
ATOM 1589 C CA . GLY A 1 206 ? 1.738 9.708 1.491 1.00 95.19 206 GLY A CA 1
ATOM 1590 C C . GLY A 1 206 ? 0.828 9.655 0.258 1.00 95.19 206 GLY A C 1
ATOM 1591 O O . GLY A 1 206 ? -0.349 9.987 0.354 1.00 95.19 206 GLY A O 1
ATOM 1592 N N . LEU A 1 207 ? 1.337 9.156 -0.874 1.00 94.94 207 LEU A N 1
ATOM 1593 C CA . LEU A 1 207 ? 0.547 8.952 -2.094 1.00 94.94 207 LEU A CA 1
ATOM 1594 C C . LEU A 1 207 ? -0.487 7.839 -1.939 1.00 94.94 207 LEU A C 1
ATOM 1596 O O . LEU A 1 207 ? -1.592 7.946 -2.462 1.00 94.94 207 LEU A O 1
ATOM 1600 N N . MET A 1 208 ? -0.151 6.772 -1.214 1.00 97.00 208 MET A N 1
ATOM 1601 C CA . MET A 1 208 ? -1.105 5.692 -0.951 1.00 97.00 208 MET A CA 1
ATOM 1602 C C . MET A 1 208 ? -2.291 6.197 -0.112 1.00 97.00 208 MET A C 1
ATOM 1604 O O . MET A 1 208 ? -3.431 5.809 -0.367 1.00 97.00 208 MET A O 1
ATOM 1608 N N . LEU A 1 209 ? -2.047 7.104 0.845 1.00 94.88 209 LEU A N 1
ATOM 1609 C CA . LEU A 1 209 ? -3.111 7.785 1.588 1.00 94.88 209 LEU A CA 1
ATOM 1610 C C . LEU A 1 209 ? -3.953 8.674 0.662 1.00 94.88 209 LEU A C 1
ATOM 1612 O O . LEU A 1 209 ? -5.176 8.678 0.785 1.00 94.88 209 LEU A O 1
ATOM 1616 N N . ASP A 1 210 ? -3.335 9.383 -0.283 1.00 92.44 210 ASP A N 1
ATOM 1617 C CA . ASP A 1 210 ? -4.073 10.183 -1.271 1.00 92.44 210 ASP A CA 1
ATOM 1618 C C . ASP A 1 210 ? -5.004 9.333 -2.113 1.00 92.44 210 ASP A C 1
ATOM 1620 O O . ASP A 1 210 ? -6.175 9.672 -2.265 1.00 92.44 210 ASP A O 1
ATOM 1624 N N . LEU A 1 211 ? -4.490 8.218 -2.634 1.00 94.44 211 LEU A N 1
ATOM 1625 C CA . LEU A 1 211 ? -5.274 7.283 -3.426 1.00 94.44 211 LEU A CA 1
ATOM 1626 C C . LEU A 1 211 ? -6.438 6.716 -2.603 1.00 94.44 211 LEU A C 1
ATOM 1628 O O . LEU A 1 211 ? -7.566 6.649 -3.091 1.00 94.44 211 LEU A O 1
ATOM 1632 N N . PHE A 1 212 ? -6.187 6.356 -1.342 1.00 94.75 212 PHE A N 1
ATOM 1633 C CA . PHE A 1 212 ? -7.228 5.902 -0.423 1.00 94.75 212 PHE A CA 1
ATOM 1634 C C . PHE A 1 212 ? -8.319 6.957 -0.212 1.00 94.75 212 PHE A C 1
ATOM 1636 O O . PHE A 1 212 ? -9.502 6.633 -0.289 1.00 94.75 212 PHE A O 1
ATOM 1643 N N . LEU A 1 213 ? -7.945 8.214 0.043 1.00 90.81 213 LEU A N 1
ATOM 1644 C CA . LEU A 1 213 ? -8.904 9.293 0.282 1.00 90.81 213 LEU A CA 1
ATOM 1645 C C . LEU A 1 213 ? -9.688 9.645 -0.988 1.00 90.81 213 LEU A C 1
ATOM 1647 O O . LEU A 1 213 ? -10.905 9.814 -0.910 1.00 90.81 213 LEU A O 1
ATOM 1651 N N . LEU A 1 214 ? -9.027 9.670 -2.150 1.00 89.56 214 LEU A N 1
ATOM 1652 C CA . LEU A 1 214 ? -9.655 9.891 -3.456 1.00 89.56 214 LEU A CA 1
ATOM 1653 C C . LEU A 1 214 ? -10.737 8.842 -3.752 1.00 89.56 214 LEU A C 1
ATOM 1655 O O . LEU A 1 214 ? -11.800 9.168 -4.279 1.00 89.56 214 LEU A O 1
ATOM 1659 N N . HIS A 1 215 ? -10.479 7.590 -3.371 1.00 91.88 215 HIS A N 1
ATOM 1660 C CA . HIS A 1 215 ? -11.385 6.454 -3.548 1.00 91.88 215 HIS A CA 1
ATOM 1661 C C . HIS A 1 215 ? -12.033 6.003 -2.243 1.00 91.88 215 HIS A C 1
ATOM 1663 O O . HIS A 1 215 ? -12.331 4.817 -2.078 1.00 91.88 215 HIS A O 1
ATOM 1669 N N . ARG A 1 216 ? -12.252 6.941 -1.314 1.00 89.31 216 ARG A N 1
ATOM 1670 C CA . ARG A 1 216 ? -12.789 6.627 0.007 1.00 89.31 216 ARG A CA 1
ATOM 1671 C C . ARG A 1 216 ? -14.054 5.761 -0.127 1.00 89.31 216 ARG A C 1
ATOM 1673 O O . ARG A 1 216 ? -14.991 6.171 -0.819 1.00 89.31 216 ARG A O 1
ATOM 1680 N N . PRO A 1 217 ? -14.115 4.597 0.549 1.00 90.62 217 PRO A N 1
ATOM 1681 C CA . PRO A 1 217 ? -15.290 3.738 0.529 1.00 90.62 217 PRO A CA 1
ATOM 1682 C C . PRO A 1 217 ? -16.573 4.488 0.888 1.00 90.62 217 PRO A C 1
ATOM 1684 O O . PRO A 1 217 ? -16.576 5.318 1.793 1.00 90.62 217 PRO A O 1
ATOM 1687 N N . ALA A 1 218 ? -17.685 4.144 0.235 1.00 90.62 218 ALA A N 1
ATOM 1688 C CA . ALA A 1 218 ? -18.965 4.832 0.427 1.00 90.62 218 ALA A CA 1
ATOM 1689 C C . ALA A 1 218 ? -19.507 4.754 1.867 1.00 90.62 218 ALA A C 1
ATOM 1691 O O . ALA A 1 218 ? -20.276 5.620 2.274 1.00 90.62 218 ALA A O 1
ATOM 1692 N N . PHE A 1 219 ? -19.106 3.734 2.636 1.00 90.62 219 PHE A N 1
ATOM 1693 C CA . PHE A 1 219 ? -19.490 3.605 4.043 1.00 90.62 219 PHE A CA 1
ATOM 1694 C C . PHE A 1 219 ? -18.725 4.568 4.967 1.00 90.62 219 PHE A C 1
ATOM 1696 O O . PHE A 1 219 ? -19.158 4.767 6.096 1.00 90.62 219 PHE A O 1
ATOM 1703 N N . LEU A 1 220 ? -17.600 5.141 4.516 1.00 90.00 220 LEU A N 1
ATOM 1704 C CA . LEU A 1 220 ? -16.855 6.149 5.264 1.00 90.00 220 LEU A CA 1
ATOM 1705 C C . LEU A 1 220 ? -17.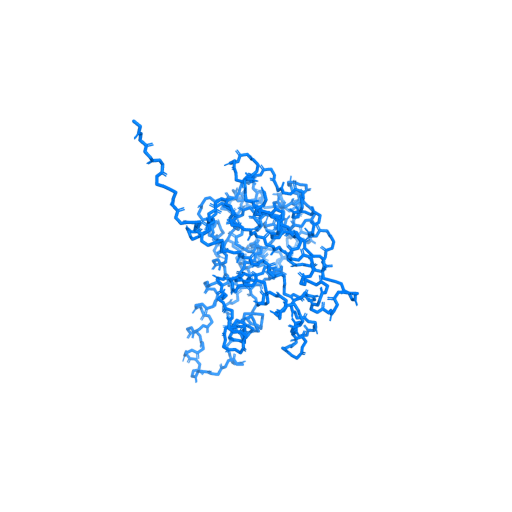393 7.541 4.949 1.00 90.00 220 LEU A C 1
ATOM 1707 O O . LEU A 1 220 ? -17.268 8.065 3.839 1.00 90.00 220 LEU A O 1
ATOM 1711 N N . THR A 1 221 ? -17.957 8.165 5.967 1.00 87.62 221 THR A N 1
ATOM 1712 C CA . THR A 1 221 ? -18.438 9.539 5.938 1.00 87.62 221 THR A CA 1
ATOM 1713 C C . THR A 1 221 ? -17.295 10.535 6.149 1.00 87.62 221 THR A C 1
ATOM 1715 O O . THR A 1 221 ? -16.149 10.187 6.440 1.00 87.62 221 THR A O 1
ATOM 1718 N N . ALA A 1 222 ? -17.596 11.826 5.998 1.00 84.94 222 ALA A N 1
ATOM 1719 C CA . ALA A 1 222 ? -16.639 12.898 6.266 1.00 84.94 222 ALA A CA 1
ATOM 1720 C C . ALA A 1 222 ? -16.209 12.989 7.738 1.00 84.94 222 ALA A C 1
ATOM 1722 O O . ALA A 1 222 ? -15.185 13.603 8.005 1.00 84.94 222 ALA A O 1
ATOM 1723 N N . THR A 1 223 ? -16.971 12.399 8.660 1.00 88.31 223 THR A N 1
ATOM 1724 C CA . THR A 1 223 ? -16.731 12.444 10.109 1.00 88.31 223 THR A CA 1
ATOM 1725 C C . THR A 1 223 ? -16.159 11.146 10.664 1.00 88.31 223 THR A C 1
ATOM 1727 O O . THR A 1 223 ? -15.801 11.102 11.840 1.00 88.31 223 THR A O 1
ATOM 1730 N N . ASP A 1 224 ? -16.065 10.094 9.848 1.00 92.06 224 ASP A N 1
ATOM 1731 C CA . ASP A 1 224 ? -15.519 8.825 10.310 1.00 92.06 224 ASP A CA 1
ATOM 1732 C C . ASP A 1 224 ? -14.001 8.923 10.503 1.00 92.06 224 ASP A C 1
ATOM 1734 O O . ASP A 1 224 ? -13.287 9.329 9.580 1.00 92.06 224 ASP A O 1
ATOM 1738 N N . PRO A 1 225 ? -13.486 8.574 11.694 1.00 94.50 225 PRO A N 1
ATOM 1739 C CA . PRO A 1 225 ? -12.067 8.687 11.974 1.00 94.50 225 PRO A CA 1
ATOM 1740 C C . PRO A 1 225 ? -11.253 7.618 11.248 1.00 94.50 225 PRO A C 1
ATOM 1742 O O . PRO A 1 225 ? -11.604 6.438 11.249 1.00 94.50 225 PRO A O 1
ATOM 1745 N N . VAL A 1 226 ? -10.098 8.023 10.734 1.00 95.62 226 VAL A N 1
ATOM 1746 C CA . VAL A 1 226 ? -9.068 7.126 10.210 1.00 95.62 226 VAL A CA 1
ATOM 1747 C C . VAL A 1 226 ? -7.842 7.201 11.118 1.00 95.62 226 VAL A C 1
ATOM 1749 O O . VAL A 1 226 ? -7.381 8.290 11.465 1.00 95.62 226 VAL A O 1
ATOM 1752 N N . VAL A 1 227 ? -7.311 6.048 11.522 1.00 97.00 227 VAL A N 1
ATOM 1753 C CA . VAL A 1 227 ? -6.107 5.961 12.360 1.00 97.00 227 VAL A CA 1
ATOM 1754 C C . VAL A 1 227 ? -5.044 5.149 11.633 1.00 97.00 227 VAL A C 1
ATOM 1756 O O . VAL A 1 227 ? -5.288 3.997 11.296 1.00 97.00 227 VAL A O 1
ATOM 1759 N N . ALA A 1 228 ? -3.875 5.732 11.385 1.00 97.44 228 ALA A N 1
ATOM 1760 C CA . ALA A 1 228 ? -2.749 5.022 10.784 1.00 97.44 228 ALA A CA 1
ATOM 1761 C C . ALA A 1 228 ? -1.727 4.597 11.845 1.00 97.44 228 ALA A C 1
ATOM 1763 O O . ALA A 1 228 ? -1.455 5.352 12.780 1.00 97.44 228 ALA A O 1
ATOM 1764 N N . PHE A 1 229 ? -1.153 3.411 11.677 1.00 97.44 229 PHE A N 1
ATOM 1765 C CA . PHE A 1 229 ? -0.129 2.843 12.551 1.00 97.44 229 PHE A CA 1
ATOM 1766 C C . PHE A 1 229 ? 1.088 2.480 11.712 1.00 97.44 229 PHE A C 1
ATOM 1768 O O . PHE A 1 229 ? 0.923 1.849 10.668 1.00 97.44 229 PHE A O 1
ATOM 1775 N N . ASP A 1 230 ? 2.270 2.901 12.155 1.00 97.50 230 ASP A N 1
ATOM 1776 C CA . ASP A 1 230 ? 3.537 2.653 11.463 1.00 97.50 230 ASP A CA 1
ATOM 1777 C C . ASP A 1 230 ? 4.712 2.756 12.452 1.00 97.50 230 ASP A C 1
ATOM 1779 O O . ASP A 1 230 ? 4.645 3.546 13.405 1.00 97.50 230 ASP A O 1
ATOM 1783 N N . ASP A 1 231 ? 5.773 1.979 12.237 1.00 96.12 231 ASP A N 1
ATOM 1784 C CA . ASP A 1 231 ? 7.015 2.032 13.017 1.00 96.12 231 ASP A CA 1
ATOM 1785 C C . ASP A 1 231 ? 8.005 3.080 12.488 1.00 96.12 231 ASP A C 1
ATOM 1787 O O . ASP A 1 231 ? 8.932 3.488 13.189 1.00 96.12 231 ASP A O 1
ATOM 1791 N N . ASN A 1 232 ? 7.812 3.565 11.261 1.00 96.06 232 ASN A N 1
ATOM 1792 C CA . ASN A 1 232 ? 8.721 4.497 10.621 1.00 96.06 232 ASN A CA 1
ATOM 1793 C C . ASN A 1 232 ? 8.284 5.958 10.826 1.00 96.06 232 ASN A C 1
ATOM 1795 O O . ASN A 1 232 ? 7.272 6.432 10.300 1.00 96.06 232 ASN A O 1
ATOM 1799 N N . LEU A 1 233 ? 9.109 6.732 11.538 1.00 95.38 233 LEU A N 1
ATOM 1800 C CA . LEU A 1 233 ? 8.870 8.159 11.779 1.00 95.38 233 LEU A CA 1
ATOM 1801 C C . LEU A 1 233 ? 8.728 8.984 10.489 1.00 95.38 233 LEU A C 1
ATOM 1803 O O . LEU A 1 233 ? 7.889 9.883 10.452 1.00 95.38 233 LEU A O 1
ATOM 1807 N N . GLU A 1 234 ? 9.478 8.681 9.427 1.00 95.56 234 GLU A N 1
ATOM 1808 C CA . GLU A 1 234 ? 9.382 9.406 8.151 1.00 95.56 234 GLU A CA 1
ATOM 1809 C C . GLU A 1 234 ? 8.037 9.164 7.457 1.00 95.56 234 GLU A C 1
ATOM 1811 O O . GLU A 1 234 ? 7.465 10.084 6.853 1.00 95.56 234 GLU A O 1
ATOM 1816 N N . VAL A 1 235 ? 7.480 7.954 7.599 1.00 95.94 235 VAL A N 1
ATOM 1817 C CA . VAL A 1 235 ? 6.114 7.655 7.161 1.00 95.94 235 VAL A CA 1
ATOM 1818 C C . VAL A 1 235 ? 5.132 8.501 7.956 1.00 95.94 235 VAL A C 1
ATOM 1820 O O . VAL A 1 235 ? 4.319 9.211 7.367 1.00 95.94 235 VAL A O 1
ATOM 1823 N N . LEU A 1 236 ? 5.213 8.477 9.287 1.00 94.81 236 LEU A N 1
ATOM 1824 C CA . LEU A 1 236 ? 4.283 9.213 10.145 1.00 94.81 236 LEU A CA 1
ATOM 1825 C C . LEU A 1 236 ? 4.337 10.720 9.893 1.00 94.81 236 LEU A C 1
ATOM 1827 O O . LEU A 1 236 ? 3.296 11.375 9.872 1.00 94.81 236 LEU A O 1
ATOM 1831 N N . GLU A 1 237 ? 5.525 11.284 9.689 1.00 93.88 237 GLU A N 1
ATOM 1832 C CA . GLU A 1 237 ? 5.699 12.681 9.293 1.00 93.88 237 GLU A CA 1
ATOM 1833 C C . GLU A 1 237 ? 5.025 12.973 7.952 1.00 93.88 237 GLU A C 1
ATOM 1835 O O . GLU A 1 237 ? 4.274 13.945 7.848 1.00 93.88 237 GLU A O 1
ATOM 1840 N N . THR A 1 238 ? 5.216 12.103 6.958 1.00 93.56 238 THR A N 1
ATOM 1841 C CA . THR A 1 238 ? 4.569 12.224 5.645 1.00 93.56 238 THR A CA 1
ATOM 1842 C C . THR A 1 238 ? 3.042 12.167 5.759 1.00 93.56 238 THR A C 1
ATOM 1844 O O . THR A 1 238 ? 2.341 13.010 5.197 1.00 93.56 238 THR A O 1
ATOM 1847 N N . LEU A 1 239 ? 2.505 11.217 6.529 1.00 93.38 239 LEU A N 1
ATOM 1848 C CA . LEU A 1 239 ? 1.064 11.060 6.737 1.00 93.38 239 LEU A CA 1
ATOM 1849 C C . LEU A 1 239 ? 0.467 12.241 7.527 1.00 93.38 239 LEU A C 1
ATOM 1851 O O . LEU A 1 239 ? -0.609 12.733 7.180 1.00 93.38 239 LEU A O 1
ATOM 1855 N N . ARG A 1 240 ? 1.168 12.752 8.554 1.00 90.12 240 ARG A N 1
ATOM 1856 C CA . ARG A 1 240 ? 0.751 13.941 9.331 1.00 90.12 240 ARG A CA 1
ATOM 1857 C C . ARG A 1 240 ? 0.756 15.207 8.506 1.00 90.12 240 ARG A C 1
ATOM 1859 O O . ARG A 1 240 ? -0.139 16.035 8.678 1.00 90.12 240 ARG A O 1
ATOM 1866 N N . ALA A 1 241 ? 1.752 15.362 7.635 1.00 84.38 241 ALA A N 1
ATOM 1867 C CA . ALA A 1 241 ? 1.823 16.512 6.755 1.00 84.38 241 ALA A CA 1
ATOM 1868 C C . ALA A 1 241 ? 0.529 16.640 5.942 1.00 84.38 241 ALA A C 1
ATOM 1870 O O . ALA A 1 241 ? 0.128 17.774 5.697 1.00 84.38 241 ALA A O 1
ATOM 1871 N N . ARG A 1 242 ? -0.172 15.520 5.661 1.00 70.00 242 ARG A N 1
ATOM 1872 C CA . ARG A 1 242 ? -1.348 15.397 4.782 1.00 70.00 242 ARG A CA 1
ATOM 1873 C C . ARG A 1 242 ? -1.036 16.010 3.424 1.00 70.00 242 ARG A C 1
ATOM 1875 O O . ARG A 1 242 ? -0.831 17.219 3.322 1.00 70.00 242 ARG A O 1
ATOM 1882 N N . THR A 1 243 ? -1.006 15.205 2.373 1.00 62.00 243 THR A N 1
ATOM 1883 C CA . THR A 1 243 ? -0.521 15.715 1.090 1.00 62.00 243 THR A CA 1
ATOM 1884 C C . THR A 1 243 ? -1.371 16.903 0.588 1.00 62.00 243 THR A C 1
ATOM 1886 O O . THR A 1 243 ? -2.542 17.076 0.968 1.00 62.00 243 THR A O 1
ATOM 1889 N N . PRO A 1 244 ? -0.810 17.719 -0.316 1.00 56.31 244 PRO A N 1
ATOM 1890 C CA . PRO A 1 244 ? -1.550 18.774 -0.991 1.00 56.31 244 PRO A CA 1
ATOM 1891 C C . PRO A 1 244 ? -2.831 18.288 -1.685 1.00 56.31 244 PRO A C 1
ATOM 1893 O O . PRO A 1 244 ? -3.791 19.046 -1.741 1.00 56.31 244 PRO A O 1
ATOM 1896 N N . LEU A 1 245 ? -2.906 17.042 -2.166 1.00 58.59 245 LEU A N 1
ATOM 1897 C CA . LEU A 1 245 ? -4.038 16.551 -2.965 1.00 58.59 245 LEU A CA 1
ATOM 1898 C C . LEU A 1 245 ? -5.324 16.410 -2.142 1.00 58.59 245 LEU A C 1
ATOM 1900 O O . LEU A 1 245 ? -6.368 16.922 -2.548 1.00 58.59 245 LEU A O 1
ATOM 1904 N N . ALA A 1 246 ? -5.231 15.842 -0.936 1.00 57.34 246 ALA A N 1
ATOM 1905 C CA . ALA A 1 246 ? -6.360 15.791 -0.006 1.00 57.34 246 ALA A CA 1
ATOM 1906 C C . ALA A 1 246 ? -6.825 17.199 0.421 1.00 57.34 246 ALA A C 1
ATOM 1908 O O . ALA A 1 246 ? -8.006 17.416 0.697 1.00 57.34 246 ALA A O 1
ATOM 1909 N N . ARG A 1 247 ? -5.908 18.179 0.450 1.00 60.03 247 ARG A N 1
ATOM 1910 C CA . ARG A 1 247 ? -6.219 19.592 0.739 1.00 60.03 247 ARG A CA 1
ATOM 1911 C C . ARG A 1 247 ? -6.891 20.293 -0.438 1.00 60.03 247 ARG A C 1
ATOM 1913 O O . ARG A 1 247 ? -7.883 20.985 -0.233 1.00 60.03 247 ARG A O 1
ATOM 1920 N N . ILE A 1 248 ? -6.383 20.087 -1.649 1.00 54.25 248 ILE A N 1
ATOM 1921 C CA . ILE A 1 248 ? -6.857 20.729 -2.881 1.00 54.25 248 ILE A CA 1
ATOM 1922 C C . ILE A 1 248 ? -8.254 20.227 -3.266 1.00 54.25 248 ILE A C 1
ATOM 1924 O O . ILE A 1 248 ? -9.073 21.010 -3.736 1.00 54.25 248 ILE A O 1
ATOM 1928 N N . GLN A 1 249 ? -8.570 18.956 -3.009 1.00 62.50 249 GLN A N 1
ATOM 1929 C CA . GLN A 1 249 ? -9.889 18.385 -3.312 1.00 62.50 249 GLN A CA 1
ATOM 1930 C C . GLN A 1 249 ? -10.926 18.566 -2.187 1.00 62.50 249 GLN A C 1
ATOM 1932 O O . GLN A 1 249 ? -12.004 17.979 -2.244 1.00 62.50 249 GLN A O 1
ATOM 1937 N N . GLY A 1 250 ? -10.621 19.348 -1.143 1.00 58.91 250 GLY A N 1
ATOM 1938 C CA . GLY A 1 250 ? -11.539 19.560 -0.016 1.00 58.91 250 GLY A CA 1
ATOM 1939 C C . GLY A 1 250 ? -11.784 18.309 0.840 1.00 58.91 250 GLY A C 1
ATOM 1940 O O . GLY A 1 250 ? -12.715 18.281 1.640 1.00 58.91 250 GLY A O 1
ATOM 1941 N N . MET A 1 251 ? -10.940 17.280 0.708 1.00 61.72 251 MET A N 1
ATOM 1942 C CA . MET A 1 251 ? -11.008 16.028 1.473 1.00 61.72 251 MET A CA 1
ATOM 1943 C C . MET A 1 251 ? -10.375 16.138 2.871 1.00 61.72 251 MET A C 1
ATOM 1945 O O . MET A 1 251 ? -10.321 15.163 3.621 1.00 61.72 251 MET A O 1
ATOM 1949 N N . THR A 1 252 ? -9.931 17.332 3.274 1.00 58.50 252 THR A N 1
ATOM 1950 C CA . THR A 1 252 ? -9.346 17.621 4.595 1.00 58.50 252 THR A CA 1
ATOM 1951 C C . THR A 1 252 ? -10.292 17.428 5.769 1.00 58.50 252 THR A C 1
ATOM 1953 O O . THR A 1 252 ? -9.827 17.428 6.911 1.00 58.50 252 THR A O 1
ATOM 1956 N N . SER A 1 253 ? -11.587 17.244 5.516 1.00 69.88 253 SER A N 1
ATOM 1957 C CA . SER A 1 253 ? -12.583 17.073 6.569 1.00 69.88 253 SER A CA 1
ATOM 1958 C C . SER A 1 253 ? -12.453 15.750 7.322 1.00 69.88 253 SER A C 1
ATOM 1960 O O . SER A 1 253 ? -12.945 15.674 8.441 1.00 69.88 253 SER A O 1
ATOM 1962 N N . VAL A 1 254 ? -11.807 14.724 6.744 1.00 84.94 254 VAL A N 1
ATOM 1963 C CA . VAL A 1 254 ? -11.695 13.411 7.398 1.00 84.94 254 VAL A CA 1
ATOM 1964 C C . VAL A 1 254 ? -10.805 13.528 8.646 1.00 84.94 254 VAL A C 1
ATOM 1966 O O . VAL A 1 254 ? -9.637 13.941 8.545 1.00 84.94 254 VAL A O 1
ATOM 1969 N N . PRO A 1 255 ? -11.318 13.176 9.839 1.00 90.94 255 PRO A N 1
ATOM 1970 C CA . PRO A 1 255 ? -10.496 13.092 11.031 1.00 90.94 255 PRO A CA 1
ATOM 1971 C C . PRO A 1 255 ? -9.438 12.010 10.834 1.00 90.94 255 PRO A C 1
ATOM 1973 O O . PRO A 1 255 ? -9.757 10.857 10.562 1.00 90.94 255 PRO A O 1
ATOM 1976 N N . PHE A 1 256 ? -8.170 12.382 10.974 1.00 92.81 256 PHE A N 1
ATOM 1977 C CA . PHE A 1 256 ? -7.045 11.487 10.723 1.00 92.81 256 PHE A CA 1
ATOM 1978 C C . PHE A 1 256 ? -6.017 11.642 11.834 1.00 92.81 256 PHE A C 1
ATOM 1980 O O . PHE A 1 256 ? -5.629 12.773 12.142 1.00 92.81 256 PHE A O 1
ATOM 1987 N N . HIS A 1 257 ? -5.582 10.522 12.402 1.00 94.94 257 HIS A N 1
ATOM 1988 C CA . HIS A 1 257 ? -4.548 10.459 13.432 1.00 94.94 257 HIS A CA 1
ATOM 1989 C C . HIS A 1 257 ? -3.513 9.406 13.063 1.00 94.94 257 HIS A C 1
ATOM 1991 O O . HIS A 1 257 ? -3.844 8.415 12.417 1.00 94.94 257 HIS A O 1
ATOM 1997 N N . VAL A 1 258 ? -2.268 9.605 13.487 1.00 95.69 258 VAL A N 1
ATOM 1998 C CA . VAL A 1 258 ? -1.212 8.606 13.302 1.00 95.69 258 VAL A CA 1
ATOM 1999 C C . VAL A 1 258 ? -0.599 8.244 14.642 1.00 95.69 258 VAL A C 1
ATOM 2001 O O . VAL A 1 258 ? -0.365 9.125 15.475 1.00 95.69 258 VAL A O 1
ATOM 2004 N N . ILE A 1 259 ? -0.323 6.962 14.826 1.00 95.50 259 ILE A N 1
ATOM 2005 C CA . ILE A 1 259 ? 0.230 6.392 16.049 1.00 95.50 259 ILE A CA 1
ATOM 2006 C C . ILE A 1 259 ? 1.536 5.693 15.690 1.00 95.50 259 ILE A C 1
ATOM 2008 O O . ILE A 1 259 ? 1.577 4.872 14.777 1.00 95.50 259 ILE A O 1
ATOM 2012 N N . HIS A 1 260 ? 2.600 6.050 16.405 1.00 95.38 260 HIS A N 1
ATOM 2013 C CA . HIS A 1 260 ? 3.901 5.413 16.248 1.00 95.38 260 HIS A CA 1
ATOM 2014 C C . HIS A 1 260 ? 3.916 4.080 16.981 1.00 95.38 260 HIS A C 1
ATOM 2016 O O . HIS A 1 260 ? 3.547 4.0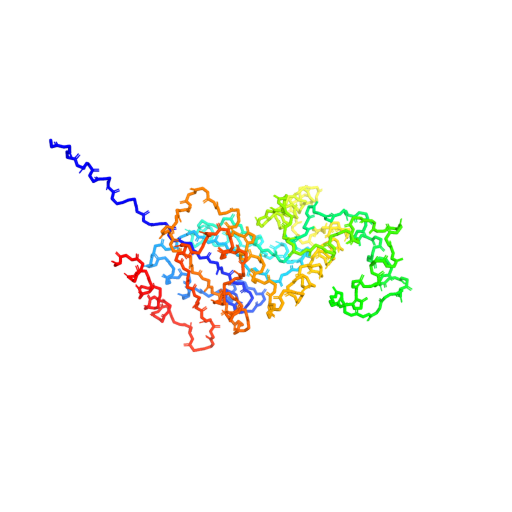19 18.156 1.00 95.38 260 HIS A O 1
ATOM 2022 N N . VAL A 1 261 ? 4.346 3.028 16.294 1.00 93.88 261 VAL A N 1
ATOM 2023 C CA . VAL A 1 261 ? 4.569 1.718 16.898 1.00 93.88 261 VAL A CA 1
ATOM 2024 C C . VAL A 1 261 ? 6.066 1.536 17.091 1.00 93.88 261 VAL A C 1
ATOM 2026 O O . VAL A 1 261 ? 6.793 1.268 16.151 1.00 93.88 261 VAL A O 1
ATOM 2029 N N . ASP A 1 262 ? 6.540 1.687 18.323 1.00 88.75 262 ASP A N 1
ATOM 2030 C CA . ASP A 1 262 ? 7.939 1.432 18.667 1.00 88.75 262 ASP A CA 1
ATOM 2031 C C . ASP A 1 262 ? 8.061 0.413 19.806 1.00 88.75 262 ASP A C 1
ATOM 2033 O O . ASP A 1 262 ? 7.073 -0.007 20.414 1.00 88.75 262 ASP A O 1
ATOM 2037 N N . GLY A 1 263 ? 9.299 0.032 20.134 1.00 72.88 263 GLY A N 1
ATOM 2038 C CA . GLY A 1 263 ? 9.595 -0.916 21.213 1.00 72.88 263 GLY A CA 1
ATOM 2039 C C . GLY A 1 263 ? 9.141 -0.477 22.615 1.00 72.88 263 GLY A C 1
ATOM 2040 O O . GLY A 1 263 ? 9.197 -1.282 23.541 1.00 72.88 263 GLY A O 1
ATOM 2041 N N . SER A 1 264 ? 8.678 0.767 22.801 1.00 63.00 264 SER A N 1
ATOM 2042 C CA . SER A 1 264 ? 8.063 1.251 24.046 1.00 63.00 264 SER A CA 1
ATOM 2043 C C . SER A 1 264 ? 6.525 1.163 24.048 1.00 63.00 264 SER A C 1
ATOM 2045 O O . SER A 1 264 ? 5.912 1.238 25.116 1.00 63.00 264 SER A O 1
ATOM 2047 N N . HIS A 1 265 ? 5.901 0.905 22.891 1.00 57.69 265 HIS A N 1
ATOM 2048 C CA . HIS A 1 265 ? 4.449 0.805 22.678 1.00 57.69 265 HIS A CA 1
ATOM 2049 C C . HIS A 1 265 ? 3.951 -0.645 22.533 1.00 57.69 265 HIS A C 1
ATOM 2051 O O . HIS A 1 265 ? 3.038 -0.928 21.767 1.00 57.69 265 HIS A O 1
ATOM 2057 N N . VAL A 1 266 ? 4.499 -1.588 23.300 1.00 66.00 266 VAL A N 1
ATOM 2058 C CA . VAL A 1 266 ? 4.127 -3.018 23.200 1.00 66.00 266 VAL A CA 1
ATOM 2059 C C . VAL A 1 266 ? 2.968 -3.409 24.129 1.00 66.00 266 VAL A C 1
ATOM 2061 O O . VAL A 1 266 ? 2.805 -4.577 24.452 1.00 66.00 266 VAL A O 1
ATOM 2064 N N . LYS A 1 267 ? 2.187 -2.449 24.642 1.00 84.12 267 LYS A N 1
ATOM 2065 C CA . LYS A 1 267 ? 1.066 -2.732 25.557 1.00 84.12 267 LYS A CA 1
ATOM 2066 C C . LYS A 1 267 ? -0.230 -2.142 25.029 1.00 84.12 267 LYS A C 1
ATOM 2068 O O . LYS A 1 267 ? -0.285 -0.946 24.734 1.00 84.12 267 LYS A O 1
ATOM 2073 N N . ALA A 1 268 ? -1.293 -2.940 25.028 1.00 85.50 268 ALA A N 1
ATOM 2074 C CA . ALA A 1 268 ? -2.614 -2.568 24.537 1.00 85.50 268 ALA A CA 1
ATOM 2075 C C . ALA A 1 268 ? -3.134 -1.277 25.179 1.00 85.50 268 ALA A C 1
ATOM 2077 O O . ALA A 1 268 ? -3.785 -0.469 24.520 1.00 85.50 268 ALA A O 1
ATOM 2078 N N . ASP A 1 269 ? -2.824 -1.033 26.455 1.00 90.50 269 ASP A N 1
ATOM 2079 C CA . ASP A 1 269 ? -3.296 0.153 27.172 1.00 90.50 269 ASP A CA 1
ATOM 2080 C C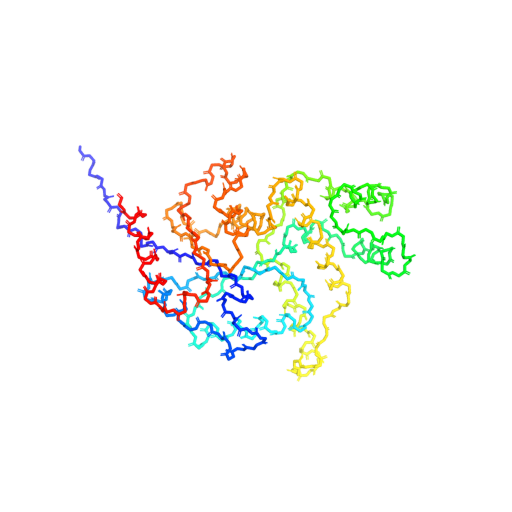 . ASP A 1 269 ? -2.708 1.472 26.640 1.00 90.50 269 ASP A C 1
ATOM 2082 O O . ASP A 1 269 ? -3.386 2.504 26.696 1.00 90.50 269 ASP A O 1
ATOM 2086 N N . ALA A 1 270 ? -1.490 1.456 26.085 1.00 91.38 270 ALA A N 1
ATOM 2087 C CA . ALA A 1 270 ? -0.894 2.636 25.459 1.00 91.38 270 ALA A CA 1
ATOM 2088 C C . ALA A 1 270 ? -1.663 3.009 24.181 1.00 91.38 270 ALA A C 1
ATOM 2090 O O . ALA A 1 270 ? -2.168 4.132 24.073 1.00 91.38 270 ALA A O 1
ATOM 2091 N N . PHE A 1 271 ? -1.863 2.035 23.285 1.00 94.12 271 PHE A N 1
ATOM 2092 C CA . PHE A 1 271 ? -2.682 2.198 22.081 1.00 94.12 271 PHE A CA 1
ATOM 2093 C C . PHE A 1 271 ? -4.109 2.619 22.424 1.00 94.12 271 PHE A C 1
ATOM 2095 O O . PHE A 1 271 ? -4.629 3.594 21.885 1.00 94.12 271 PHE A O 1
ATOM 2102 N N . LEU A 1 272 ? -4.735 1.933 23.380 1.00 94.69 272 LEU A N 1
ATOM 2103 C CA . LEU A 1 272 ? -6.099 2.200 23.814 1.00 94.69 272 LEU A CA 1
ATOM 2104 C C . LEU A 1 272 ? -6.275 3.642 24.287 1.00 94.69 272 LEU A C 1
ATOM 2106 O O . LEU A 1 272 ? -7.260 4.294 23.932 1.00 94.69 272 LEU A O 1
ATOM 2110 N N . LYS A 1 273 ? -5.346 4.136 25.113 1.00 95.12 273 LYS A N 1
ATOM 2111 C CA . LYS A 1 273 ? -5.382 5.504 25.633 1.00 95.12 273 LYS A CA 1
ATOM 2112 C C . LYS A 1 273 ? -5.295 6.515 24.497 1.00 95.12 273 LYS A C 1
ATOM 2114 O O . LYS A 1 273 ? -6.059 7.483 24.489 1.00 95.12 273 LYS A O 1
ATOM 2119 N N . GLU A 1 274 ? -4.392 6.295 23.549 1.00 95.38 274 GLU A N 1
ATOM 2120 C CA . GLU A 1 274 ? -4.197 7.201 22.425 1.00 95.38 274 GLU A CA 1
ATOM 2121 C C . GLU A 1 274 ? -5.386 7.205 21.458 1.00 95.38 274 GLU A C 1
ATOM 2123 O O . GLU A 1 274 ? -5.915 8.280 21.158 1.00 95.38 274 GLU A O 1
ATOM 2128 N N . ILE A 1 275 ? -5.879 6.027 21.066 1.00 96.56 275 ILE A N 1
ATOM 2129 C CA . ILE A 1 275 ? -7.057 5.888 20.203 1.00 96.56 275 ILE A CA 1
ATOM 2130 C C . ILE A 1 275 ? -8.275 6.536 20.873 1.00 96.56 275 ILE A C 1
ATOM 2132 O O . ILE A 1 275 ? -8.949 7.364 20.264 1.00 96.56 275 ILE A O 1
ATOM 2136 N N . LYS A 1 276 ? -8.550 6.237 22.153 1.00 96.38 276 LYS A N 1
ATOM 2137 C CA . LYS A 1 276 ? -9.686 6.836 22.879 1.00 96.38 276 LYS A CA 1
ATOM 2138 C C . LYS A 1 276 ? -9.592 8.353 22.965 1.00 96.38 276 LYS A C 1
ATOM 2140 O O . LYS A 1 276 ? -10.615 9.025 22.842 1.00 96.38 276 LYS A O 1
ATOM 2145 N N . ARG A 1 277 ? -8.390 8.894 23.191 1.00 96.44 277 ARG A N 1
ATOM 2146 C CA . ARG A 1 277 ? -8.161 10.343 23.217 1.00 96.44 277 ARG A CA 1
ATOM 2147 C C . ARG A 1 277 ? -8.550 10.964 21.879 1.00 96.44 277 ARG A C 1
ATOM 2149 O O . ARG A 1 277 ? -9.331 11.908 21.876 1.00 96.44 277 ARG A O 1
ATOM 2156 N N . PHE A 1 278 ? -8.066 10.403 20.773 1.00 95.56 278 PHE A N 1
ATOM 2157 C CA . PHE A 1 278 ? -8.405 10.881 19.436 1.00 95.56 278 PHE A CA 1
ATOM 2158 C C . PHE A 1 278 ? -9.909 10.772 19.148 1.00 95.56 278 PHE A C 1
ATOM 2160 O O . PHE A 1 278 ? -10.546 11.770 18.819 1.00 95.56 278 PHE A O 1
ATOM 2167 N N . LEU A 1 279 ? -10.511 9.598 19.365 1.00 95.06 279 LEU A N 1
ATOM 2168 C CA . LEU A 1 279 ? -11.942 9.381 19.127 1.00 95.06 279 LEU A CA 1
ATOM 2169 C C . LEU A 1 279 ? -12.831 10.306 19.969 1.00 95.06 279 LEU A C 1
ATOM 2171 O O . LEU A 1 279 ? -13.913 10.681 19.527 1.00 95.06 279 LEU A O 1
ATOM 2175 N N . LYS A 1 280 ? -12.393 10.693 21.174 1.00 94.62 280 LYS A N 1
ATOM 2176 C CA . LYS A 1 280 ? -13.100 11.675 22.002 1.00 94.62 280 LYS A CA 1
ATOM 2177 C C . LYS A 1 280 ? -13.066 13.072 21.378 1.00 94.62 280 LYS A C 1
ATOM 2179 O O . LYS A 1 280 ? -14.101 13.724 21.373 1.00 94.62 280 LYS A O 1
ATOM 2184 N N . THR A 1 281 ? -11.921 13.502 20.845 1.00 92.81 281 THR A N 1
ATOM 2185 C CA . THR A 1 281 ? -11.769 14.798 20.158 1.00 92.81 281 THR A CA 1
ATOM 2186 C C . THR A 1 281 ? -12.612 14.888 18.888 1.00 92.81 281 THR A C 1
ATOM 2188 O O . THR A 1 281 ? -13.121 15.952 18.577 1.00 92.81 281 THR A O 1
ATOM 2191 N N . VAL A 1 282 ? -12.795 13.781 18.165 1.00 89.25 282 VAL A N 1
ATOM 2192 C CA . VAL A 1 282 ? -13.645 13.759 16.959 1.00 89.25 282 VAL A CA 1
ATOM 2193 C C . VAL A 1 282 ? -15.139 13.873 17.295 1.00 89.25 282 VAL A C 1
ATOM 2195 O O . VAL A 1 282 ? -15.915 14.368 16.485 1.00 89.25 282 VAL A O 1
ATOM 2198 N N . ARG A 1 283 ? -15.554 13.418 18.485 1.00 87.19 283 ARG A N 1
ATOM 2199 C CA . ARG A 1 283 ? -16.959 13.448 18.935 1.00 87.19 283 ARG A CA 1
ATOM 2200 C C . ARG A 1 283 ? -17.389 14.777 19.560 1.00 87.19 283 ARG A C 1
ATOM 2202 O O . ARG A 1 283 ? -18.591 14.978 19.715 1.00 87.19 283 ARG A O 1
ATOM 2209 N N . SER A 1 284 ? -16.437 15.589 20.018 1.00 83.12 284 SER A N 1
ATOM 2210 C CA . SER A 1 284 ? -16.679 16.869 20.701 1.00 83.12 284 SER A CA 1
ATOM 2211 C C . SER A 1 284 ? -16.801 18.014 19.714 1.00 83.12 284 SER A C 1
ATOM 2213 O O . SER A 1 284 ? -17.746 18.811 19.880 1.00 83.12 284 SER A O 1
#

Organism: NCBI:txid1169474

pLDDT: mean 90.63, std 11.69, range [40.47, 98.62]

Secondary structure (DSSP, 8-state):
---------PPP--EEEE--BTTTBSSSSGGGB-HHHHHHHHHTT--EEEEE------HHHHHHHHHHHHHHHHTT--EEEEEE-GGGGTTTTS-HHHHHHHHIIIIIS-S--S-SSHHHHHHHHHHTTTT-HHHHHHHT-SS--TT--TTHHHHHHHHHHHHHHHHTTT-GGG----HHHHHHHHHHHHHHHHHHHHTT-SSTHHHHHHHHHHT--TT--TT--EEEEES-HHHHHHHHH--HHHHHTTGGGS-EEEEE--TT--SHHHHHHHHHHHHHHHH-

Radius of gyration: 20.26 Å; chains: 1; bounding box: 65×55×56 Å

Foldseek 3Di:
DDDPPPDDPPPFAAEEAFEPDLTQAPDDAPVRGLVLLLVLCVVLNHQEYEHQYADFLFLVVLVRVVVVVCCCCPVSVHNHPAYFYLLLQCVVLDDLVLLVVVCCCVPPVVVDDDQLADDVVLVVVCVCCVPRVSLNVLLPDLDRDPPGAGRPLSVVSNVQQVVQCVVVVNDSVPTGGPPSSRSSRVNSSSSLQRSCVVQVQLDSSLVSVLRCLSCPDPVHDLLHEYEYEDQDPSNQVSVVVRGVNCVVVVVVSHHYYYDHDDPVPSHSVSSNVVSVVSVVVSVD

Sequence (284 aa):
MGGRVSRPSEAMCPVALLDVDKTLLFGMDLRGLNVELLEALKRTGILKVYLFTDMTIASPAVCERLELLRVLREDHGFDVLGVLTPCDIAWHSLDIDEAVALGQMCFEEGLYKGRLFGEEFENFIKGQASRLPQLAASISKESIDAKERPGAAFQEASDVFRREREACGGKAEEVKLPQDLFVKSVVAKAIGDHMAEKRGLKHVKGLMLDLFLLHRPAFLTATDPVVAFDDNLEVLETLRARTPLARIQGMTSVPFHVIHVDGSHVKADAFLKEIKRFLKTVRS